Protein AF-A0A973KQY5-F1 (afdb_monomer)

Nearest PDB structures (foldseek):
  6axf-assembly8_O  TM=1.809E-01  e=4.410E+00  Homo sapiens

Solvent-accessible surface area (backbone atoms only — not comparable to full-atom values): 10833 Å² total; per-residue (Å²): 128,82,86,78,47,68,69,58,51,48,49,52,46,39,57,54,52,73,74,45,55,73,68,55,49,46,51,52,52,48,64,68,43,45,70,56,48,60,54,37,41,68,44,76,68,66,80,40,80,85,68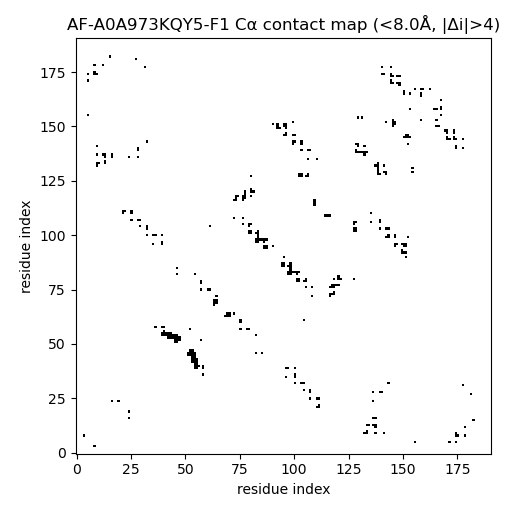,72,38,32,46,34,55,51,49,48,51,48,49,39,53,75,71,68,47,92,73,64,62,41,59,47,35,23,48,23,45,42,50,16,53,67,34,46,75,82,69,43,51,83,38,29,48,46,10,53,50,24,23,41,50,32,54,46,50,31,62,70,68,74,47,94,71,59,56,88,71,61,64,101,84,70,72,73,53,65,80,85,41,96,41,74,71,32,16,40,48,53,52,46,11,21,36,74,54,62,38,64,78,66,61,65,74,55,36,74,75,39,60,91,80,48,66,51,70,46,28,47,51,36,42,52,50,50,50,50,53,67,57,54,65,61,62,69,79,79,112

Sequence (191 aa):
MEDTTYPELLGAIDEFAGTLDRKEQVARLYDLMAPLLDRVAQEDEEFSDEPVLTPGDVVRGLRQVAGGEPGDVDAVYDQLTAMGLYYCEDQDPERHVVSQTAFAAAVWLRLLTGRELQTTSLDDDEDLVPPFAPSEFAQIIDLLAWTRSGQTYMFWGDALTNPDFCDFPAAIRELGAIHMEITASGRRKNG

Secondary structure (DSSP, 8-state):
-----HHHHHHHHHHHHTTS-HHHHHHHHHHHHHHHHHHHTT-----EETTEE-HHHHHHHHHHHHTT----HHHHHHHHHHHHHHHHTT--TTTHHHHHHHHHHHHHHHHHHTS----SSS-TT--SS-TTSSSHHHHHHHHHHHHHTTS----HHHHHH-TTS--HHHHHHHHHHHHHHHHHHHHTT--

Mean predicted aligned error: 5.0 Å

Structure (mmCIF, N/CA/C/O backbone):
data_AF-A0A973KQY5-F1
#
_entry.id   AF-A0A973KQY5-F1
#
loop_
_atom_site.group_PDB
_atom_site.id
_atom_site.type_symbol
_atom_site.label_atom_id
_atom_site.label_alt_id
_atom_site.label_comp_id
_atom_site.label_asym_id
_atom_site.label_entity_id
_atom_site.label_seq_id
_atom_site.pdbx_PDB_ins_code
_atom_site.Cartn_x
_atom_site.Cartn_y
_atom_site.Cartn_z
_atom_site.occupancy
_atom_site.B_iso_or_equiv
_atom_site.auth_seq_id
_atom_site.auth_comp_id
_atom_site.auth_asym_id
_atom_site.auth_atom_id
_atom_site.pdbx_PDB_model_num
ATOM 1 N N . MET A 1 1 ? 7.102 2.686 -28.995 1.00 46.44 1 MET A N 1
ATOM 2 C CA . MET A 1 1 ? 6.926 3.286 -27.662 1.00 46.44 1 MET A CA 1
ATOM 3 C C . MET A 1 1 ? 8.327 3.464 -27.140 1.00 46.44 1 MET A C 1
ATOM 5 O O . MET A 1 1 ? 9.084 2.513 -27.269 1.00 46.44 1 MET A O 1
ATOM 9 N N . GLU A 1 2 ? 8.709 4.669 -26.730 1.00 50.19 2 GLU A N 1
ATOM 10 C CA . GLU A 1 2 ? 9.960 4.839 -25.983 1.00 50.19 2 GLU A CA 1
ATOM 11 C C . GLU A 1 2 ? 9.885 3.958 -24.730 1.00 50.19 2 GLU A C 1
ATOM 13 O O . GLU A 1 2 ? 8.815 3.862 -24.124 1.00 50.19 2 GLU A O 1
ATOM 18 N N . ASP A 1 3 ? 10.974 3.261 -24.405 1.00 69.88 3 ASP A N 1
ATOM 19 C CA . ASP A 1 3 ? 11.072 2.438 -23.199 1.00 69.88 3 ASP A CA 1
ATOM 20 C C . ASP A 1 3 ? 11.101 3.377 -21.984 1.00 69.88 3 ASP A C 1
ATOM 22 O O . ASP A 1 3 ? 12.166 3.813 -21.553 1.00 69.88 3 ASP A O 1
ATOM 26 N N . THR A 1 4 ? 9.924 3.751 -21.475 1.00 80.69 4 THR A N 1
ATOM 27 C CA . THR A 1 4 ? 9.792 4.543 -20.245 1.00 80.69 4 THR A CA 1
ATOM 28 C C . THR A 1 4 ? 10.489 3.814 -19.102 1.00 80.69 4 THR A C 1
ATOM 30 O O . THR A 1 4 ? 10.201 2.647 -18.825 1.00 80.69 4 THR A O 1
ATOM 33 N N . THR A 1 5 ? 11.411 4.500 -18.435 1.00 90.50 5 THR A N 1
ATOM 34 C CA . THR A 1 5 ? 12.161 3.945 -17.307 1.00 90.50 5 THR A CA 1
ATOM 35 C C . THR A 1 5 ? 11.297 3.885 -16.043 1.00 90.50 5 THR A C 1
ATOM 37 O O . THR A 1 5 ? 10.314 4.613 -15.902 1.00 90.50 5 THR A O 1
ATOM 40 N N . TYR A 1 6 ? 11.669 3.029 -15.086 1.00 92.81 6 TYR A N 1
ATOM 41 C CA . TYR A 1 6 ? 10.944 2.901 -13.813 1.00 92.81 6 TYR A CA 1
ATOM 42 C C . TYR A 1 6 ? 10.806 4.238 -13.050 1.00 92.81 6 TYR A C 1
ATOM 44 O O . TYR A 1 6 ? 9.691 4.564 -12.643 1.00 92.81 6 TYR A O 1
ATOM 52 N N . PRO A 1 7 ? 11.862 5.073 -12.920 1.00 93.19 7 PRO A N 1
ATOM 53 C CA . PRO A 1 7 ? 11.740 6.375 -12.259 1.00 93.19 7 PRO A CA 1
ATOM 54 C C . PRO A 1 7 ? 10.835 7.357 -13.009 1.00 93.19 7 PRO A C 1
ATOM 56 O O . PRO A 1 7 ? 10.091 8.102 -12.380 1.00 93.19 7 PRO A O 1
ATOM 59 N N . GLU A 1 8 ? 10.869 7.358 -14.345 1.00 94.25 8 GLU A N 1
ATOM 60 C CA . GLU A 1 8 ? 9.972 8.198 -15.153 1.00 94.25 8 GLU A CA 1
ATOM 61 C C . GLU A 1 8 ? 8.511 7.788 -14.964 1.00 94.25 8 GLU A C 1
ATOM 63 O O . GLU A 1 8 ? 7.630 8.642 -14.884 1.00 94.25 8 GLU A O 1
ATOM 68 N N . LEU A 1 9 ? 8.249 6.485 -14.844 1.00 94.69 9 LEU A N 1
ATOM 69 C CA . LEU A 1 9 ? 6.910 5.972 -14.596 1.00 94.69 9 LEU A CA 1
ATOM 70 C C . LEU A 1 9 ? 6.406 6.335 -13.191 1.00 94.69 9 LEU A C 1
ATOM 72 O O . LEU A 1 9 ? 5.259 6.760 -13.061 1.00 94.69 9 LEU A O 1
ATOM 76 N N . LEU A 1 10 ? 7.256 6.245 -12.161 1.00 95.56 10 LEU A N 1
ATOM 77 C CA . LEU A 1 10 ? 6.931 6.754 -10.823 1.00 95.56 10 LEU A CA 1
ATOM 78 C C . LEU A 1 10 ? 6.665 8.263 -10.835 1.00 95.56 10 LEU A C 1
ATOM 80 O O . LEU A 1 10 ? 5.709 8.713 -10.209 1.00 95.56 10 LEU A O 1
ATOM 84 N N . GLY A 1 11 ? 7.458 9.032 -11.585 1.00 95.75 11 GLY A N 1
ATOM 85 C CA . GLY A 1 11 ? 7.234 10.465 -11.778 1.00 95.75 11 GLY A CA 1
ATOM 86 C C . GLY A 1 11 ? 5.874 10.762 -12.414 1.00 95.75 11 GLY A C 1
ATOM 87 O O . GLY A 1 11 ? 5.124 11.585 -11.903 1.00 95.75 11 GLY A O 1
ATOM 88 N N . ALA A 1 12 ? 5.499 10.038 -13.471 1.00 95.69 12 ALA A N 1
ATOM 89 C CA . ALA A 1 12 ? 4.193 10.196 -14.115 1.00 95.69 12 ALA A CA 1
ATOM 90 C C . ALA A 1 12 ? 3.019 9.833 -13.184 1.00 95.69 12 ALA A C 1
ATOM 92 O O . ALA A 1 12 ? 1.970 10.481 -13.211 1.00 95.69 12 ALA A O 1
ATOM 93 N N . ILE A 1 13 ? 3.188 8.805 -12.346 1.00 96.31 13 ILE A N 1
ATOM 94 C CA . ILE A 1 13 ? 2.202 8.410 -11.332 1.00 96.31 13 ILE A CA 1
ATOM 95 C C . ILE A 1 13 ? 2.049 9.503 -10.271 1.00 96.31 13 ILE A C 1
ATOM 97 O O . ILE A 1 13 ? 0.922 9.819 -9.892 1.00 96.31 13 ILE A O 1
ATOM 101 N N . ASP A 1 14 ? 3.155 10.090 -9.817 1.00 96.25 14 ASP A N 1
ATOM 102 C CA . ASP A 1 14 ? 3.154 11.183 -8.845 1.00 96.25 14 ASP A CA 1
ATOM 103 C C . ASP A 1 14 ? 2.496 12.453 -9.408 1.00 96.25 14 ASP A C 1
ATOM 105 O O . ASP A 1 14 ? 1.609 13.036 -8.781 1.00 96.25 14 ASP A O 1
ATOM 109 N N . GLU A 1 15 ? 2.832 12.824 -10.647 1.00 96.56 15 GLU A N 1
ATOM 110 C CA . GLU A 1 15 ? 2.185 13.927 -11.362 1.00 96.56 15 GLU A CA 1
ATOM 111 C C . GLU A 1 15 ? 0.671 13.713 -11.469 1.00 96.56 15 GLU A C 1
ATOM 113 O O . GLU A 1 15 ? -0.114 14.628 -11.206 1.00 96.56 15 GLU A O 1
ATOM 118 N N . PHE A 1 16 ? 0.243 12.493 -11.811 1.00 95.75 16 PHE A N 1
ATOM 119 C CA . PHE A 1 16 ? -1.172 12.138 -11.834 1.00 95.75 16 PHE A CA 1
ATOM 120 C C . PHE A 1 16 ? -1.806 12.237 -10.442 1.00 95.75 16 PHE A C 1
ATOM 122 O O . PHE A 1 16 ? -2.894 12.804 -10.315 1.00 95.75 16 PHE A O 1
ATOM 129 N N . ALA A 1 17 ? -1.138 11.746 -9.397 1.00 95.88 17 ALA A N 1
ATOM 130 C CA . ALA A 1 17 ? -1.613 11.845 -8.020 1.00 95.88 17 ALA A CA 1
ATOM 131 C C . ALA A 1 17 ? -1.849 13.303 -7.603 1.00 95.88 17 ALA A C 1
ATOM 133 O O . ALA A 1 17 ? -2.863 13.600 -6.970 1.00 95.88 17 ALA A O 1
ATOM 134 N N . GLY A 1 18 ? -0.977 14.222 -8.029 1.00 95.94 18 GLY A N 1
ATOM 135 C CA . GLY A 1 18 ? -1.116 15.663 -7.808 1.00 95.94 18 GLY A CA 1
ATOM 136 C C . GLY A 1 18 ? -2.351 16.298 -8.460 1.00 95.94 18 GLY A C 1
ATOM 137 O O . GLY A 1 18 ? -2.752 17.394 -8.070 1.00 95.94 18 GLY A O 1
ATOM 138 N N . THR A 1 19 ? -2.989 15.622 -9.423 1.00 96.12 19 THR A N 1
ATOM 139 C CA . THR A 1 19 ? -4.263 16.067 -10.022 1.00 96.12 19 THR A CA 1
ATOM 140 C C . THR A 1 19 ? -5.501 15.627 -9.242 1.00 96.12 19 THR A C 1
ATOM 142 O O . THR A 1 19 ? -6.589 16.149 -9.488 1.00 96.12 19 THR A O 1
ATOM 145 N N . LEU A 1 20 ? -5.347 14.672 -8.321 1.00 95.56 20 LEU A N 1
ATOM 146 C CA . LEU A 1 20 ? -6.424 14.101 -7.522 1.00 95.56 20 LEU A CA 1
ATOM 147 C C . LEU A 1 20 ? -6.537 14.820 -6.180 1.00 95.56 20 LEU A C 1
ATOM 149 O O . LEU A 1 20 ? -5.532 15.192 -5.571 1.00 95.56 20 LEU A O 1
ATOM 153 N N . ASP A 1 21 ? -7.760 14.949 -5.665 1.00 94.69 21 ASP A N 1
ATOM 154 C CA . ASP A 1 21 ? -7.922 15.311 -4.259 1.00 94.69 21 ASP A CA 1
ATOM 155 C C . ASP A 1 21 ? -7.539 14.138 -3.332 1.00 94.69 21 ASP A C 1
ATOM 157 O O . ASP A 1 21 ? -7.449 12.975 -3.741 1.00 94.69 21 ASP A O 1
ATOM 161 N N . ARG A 1 22 ? -7.317 14.430 -2.045 1.00 93.56 22 ARG A N 1
ATOM 162 C CA . ARG A 1 22 ? -6.899 13.420 -1.058 1.00 93.56 22 ARG A CA 1
ATOM 163 C C . ARG A 1 22 ? -7.881 12.252 -0.951 1.00 93.56 22 ARG A C 1
ATOM 165 O O . ARG A 1 22 ? -7.456 11.118 -0.753 1.00 93.56 22 ARG A O 1
ATOM 172 N N . LYS A 1 23 ? -9.185 12.506 -1.079 1.00 94.38 23 LYS A N 1
ATOM 173 C CA . LYS A 1 23 ? -10.214 11.465 -0.977 1.00 94.38 23 LYS A CA 1
ATOM 174 C C . LYS A 1 23 ? -10.151 10.533 -2.184 1.00 94.38 23 LYS A C 1
ATOM 176 O O . LYS A 1 23 ? -10.305 9.324 -2.029 1.00 94.38 23 LYS A O 1
ATOM 181 N N . GLU A 1 24 ? -9.914 11.079 -3.371 1.00 96.06 24 GLU A N 1
ATOM 182 C CA . GLU A 1 24 ? -9.716 10.300 -4.589 1.00 96.06 24 GLU A CA 1
ATOM 183 C C . GLU A 1 24 ? -8.427 9.479 -4.541 1.00 96.06 24 GLU A C 1
ATOM 185 O O . GLU A 1 24 ? -8.468 8.299 -4.886 1.00 96.06 24 GLU A O 1
ATOM 190 N N . GLN A 1 25 ? -7.321 10.054 -4.056 1.00 96.19 25 GLN A N 1
ATOM 191 C CA . GLN A 1 25 ? -6.070 9.319 -3.838 1.00 96.19 25 GLN A CA 1
ATOM 192 C C . GLN A 1 25 ? -6.288 8.109 -2.920 1.00 96.19 25 GLN A C 1
ATOM 194 O O . GLN A 1 25 ? -5.972 6.978 -3.285 1.00 96.19 25 GLN A O 1
ATOM 199 N N . VAL A 1 26 ? -6.896 8.335 -1.753 1.00 96.69 26 VAL A N 1
ATOM 200 C CA . VAL A 1 26 ? -7.187 7.294 -0.759 1.00 96.69 26 VAL A CA 1
ATOM 201 C C . VAL A 1 26 ? -8.088 6.204 -1.340 1.00 96.69 26 VAL A C 1
ATOM 203 O O . VAL A 1 26 ? -7.786 5.023 -1.185 1.00 96.69 26 VAL A O 1
ATOM 206 N N . ALA A 1 27 ? -9.163 6.569 -2.044 1.00 96.12 27 ALA A N 1
ATOM 207 C CA . ALA A 1 27 ? -10.061 5.590 -2.654 1.00 96.12 27 ALA A CA 1
ATOM 208 C C . ALA A 1 27 ? -9.346 4.730 -3.710 1.00 96.12 27 ALA A C 1
ATOM 210 O O . ALA A 1 27 ? -9.493 3.513 -3.715 1.00 96.12 27 ALA A O 1
ATOM 211 N N . ARG A 1 28 ? -8.525 5.350 -4.568 1.00 96.00 28 ARG A N 1
ATOM 212 C CA . ARG A 1 28 ? -7.756 4.651 -5.611 1.00 96.00 28 ARG A CA 1
ATOM 213 C C . ARG A 1 28 ? -6.768 3.648 -5.033 1.00 96.00 28 ARG A C 1
ATOM 215 O O . ARG A 1 28 ? -6.692 2.528 -5.523 1.00 96.00 28 ARG A O 1
ATOM 222 N N . LEU A 1 29 ? -6.022 4.051 -4.008 1.00 97.62 29 LEU A N 1
ATOM 223 C CA . LEU A 1 29 ? -5.072 3.167 -3.338 1.00 97.62 29 LEU A CA 1
ATOM 224 C C . LEU A 1 29 ? -5.786 1.999 -2.659 1.00 97.62 29 LEU A C 1
ATOM 226 O O . LEU A 1 29 ? -5.333 0.865 -2.765 1.00 97.62 29 LEU A O 1
ATOM 230 N N . TYR A 1 30 ? -6.923 2.255 -2.010 1.00 97.38 30 TYR A N 1
ATOM 231 C CA . TYR A 1 30 ? -7.700 1.189 -1.386 1.00 97.38 30 TYR A CA 1
ATOM 232 C C . TYR A 1 30 ? -8.220 0.179 -2.417 1.00 97.38 30 TYR A C 1
ATOM 234 O O . TYR A 1 30 ? -8.083 -1.024 -2.206 1.00 97.38 30 TYR A O 1
ATOM 242 N N . ASP A 1 31 ? -8.742 0.652 -3.554 1.00 96.56 31 ASP A N 1
ATOM 243 C CA . ASP A 1 31 ? -9.187 -0.212 -4.655 1.00 96.56 31 ASP A CA 1
ATOM 244 C C . ASP A 1 31 ? -8.042 -1.101 -5.179 1.00 96.56 31 ASP A C 1
ATOM 246 O O . ASP A 1 31 ? -8.248 -2.293 -5.405 1.00 96.56 31 ASP A O 1
ATOM 250 N N . LEU A 1 32 ? -6.827 -0.549 -5.315 1.00 97.12 32 LEU A N 1
ATOM 251 C CA . LEU A 1 32 ? -5.635 -1.304 -5.729 1.00 97.12 32 LEU A CA 1
ATOM 252 C C . LEU A 1 32 ? -5.217 -2.365 -4.705 1.00 97.12 32 LEU A C 1
ATOM 254 O O . LEU A 1 32 ? -4.778 -3.450 -5.085 1.00 97.12 32 LEU A O 1
ATOM 258 N N . MET A 1 33 ? -5.324 -2.052 -3.412 1.00 97.44 33 MET A N 1
ATOM 259 C CA . MET A 1 33 ? -4.955 -2.968 -2.331 1.00 97.44 33 MET A CA 1
ATOM 260 C C . MET A 1 33 ? -6.012 -4.043 -2.077 1.00 97.44 33 MET A C 1
ATOM 262 O O . MET A 1 33 ? -5.672 -5.109 -1.573 1.00 97.44 33 MET A O 1
ATOM 266 N N . ALA A 1 34 ? -7.284 -3.802 -2.410 1.00 97.06 34 ALA A N 1
ATOM 267 C CA . ALA A 1 34 ? -8.390 -4.682 -2.036 1.00 97.06 34 ALA A CA 1
ATOM 268 C C . ALA A 1 34 ? -8.189 -6.166 -2.425 1.00 97.06 34 ALA A C 1
ATOM 270 O O . ALA A 1 34 ? -8.385 -7.012 -1.550 1.00 97.06 34 ALA A O 1
ATOM 271 N N . PRO A 1 35 ? -7.723 -6.519 -3.643 1.00 97.06 35 PRO A N 1
ATOM 272 C CA . PRO A 1 35 ? -7.458 -7.917 -3.994 1.00 97.06 35 PRO A CA 1
ATOM 273 C C . PRO A 1 35 ? -6.326 -8.553 -3.175 1.00 97.06 35 PRO A C 1
ATOM 275 O O . PRO A 1 35 ? -6.366 -9.746 -2.883 1.00 97.06 35 PRO A O 1
ATOM 278 N N . LEU A 1 36 ? -5.315 -7.768 -2.792 1.00 97.06 36 LEU A N 1
ATOM 279 C CA . LEU A 1 36 ? -4.236 -8.242 -1.926 1.00 97.06 36 LEU A CA 1
ATOM 280 C C . LEU A 1 36 ? -4.749 -8.444 -0.501 1.00 97.06 36 LEU A C 1
ATOM 282 O O . LEU A 1 36 ? -4.481 -9.476 0.099 1.00 97.06 36 LEU A O 1
ATOM 286 N N . LEU A 1 37 ? -5.568 -7.523 0.008 1.00 98.00 37 LEU A N 1
ATOM 287 C CA . LEU A 1 37 ? -6.220 -7.655 1.312 1.00 98.00 37 LEU A CA 1
ATOM 288 C C . LEU A 1 37 ? -7.157 -8.873 1.370 1.00 98.00 37 LEU A C 1
ATOM 290 O O . LEU A 1 37 ? -7.237 -9.525 2.405 1.00 98.00 37 LEU A O 1
ATOM 294 N N . ASP A 1 38 ? -7.846 -9.207 0.274 1.00 97.75 38 ASP A N 1
ATOM 295 C CA . ASP A 1 38 ? -8.643 -10.439 0.167 1.00 97.75 38 ASP A CA 1
ATOM 296 C C . ASP A 1 38 ? -7.788 -11.706 0.263 1.00 97.75 38 ASP A C 1
ATOM 298 O O . ASP A 1 38 ? -8.251 -12.709 0.807 1.00 97.75 38 ASP A O 1
ATOM 302 N N . ARG A 1 39 ? -6.558 -11.674 -0.262 1.00 95.31 39 ARG A N 1
ATOM 303 C CA . ARG A 1 39 ? -5.590 -12.764 -0.107 1.00 95.31 39 ARG A CA 1
ATOM 304 C C . ARG A 1 39 ? -5.056 -12.818 1.322 1.00 95.31 39 ARG A C 1
ATOM 306 O O . ARG A 1 39 ? -5.116 -13.875 1.928 1.00 95.31 39 ARG A O 1
ATOM 313 N N . VAL A 1 40 ? -4.610 -11.690 1.874 1.00 96.00 40 VAL A N 1
ATOM 314 C CA . VAL A 1 40 ? -4.090 -11.604 3.250 1.00 96.00 40 VAL A CA 1
ATOM 315 C C . VAL A 1 40 ? -5.121 -12.080 4.271 1.00 96.00 40 VAL A C 1
ATOM 317 O O . VAL A 1 40 ? -4.781 -12.785 5.208 1.00 96.00 40 VAL A O 1
ATOM 320 N N . ALA A 1 41 ? -6.402 -11.771 4.071 1.00 96.75 41 ALA A N 1
ATOM 321 C CA . ALA A 1 41 ? -7.462 -12.219 4.969 1.00 96.75 41 ALA A CA 1
ATOM 322 C C . ALA A 1 41 ? -7.706 -13.743 4.970 1.00 96.75 41 ALA A C 1
ATOM 324 O O . ALA A 1 41 ? -8.506 -14.211 5.780 1.00 96.75 41 ALA A O 1
ATOM 325 N N . GLN A 1 42 ? -7.094 -14.497 4.049 1.00 94.44 42 GLN A N 1
ATOM 326 C CA . GLN A 1 42 ? -7.168 -15.962 4.007 1.00 94.44 42 GLN A CA 1
ATOM 327 C C . GLN A 1 42 ? -6.069 -16.633 4.834 1.00 94.44 42 GLN A C 1
ATOM 329 O O . GLN A 1 42 ? -6.183 -17.829 5.085 1.00 94.44 42 GLN A O 1
ATOM 334 N N . GLU A 1 43 ? -5.047 -15.886 5.255 1.00 92.62 43 GLU A N 1
ATOM 335 C CA . GLU A 1 43 ? -3.999 -16.388 6.140 1.00 92.62 43 GLU A CA 1
ATOM 336 C C . GLU A 1 43 ? -4.569 -16.609 7.548 1.00 92.62 43 GLU A C 1
ATOM 338 O O . GLU A 1 43 ? -5.242 -15.736 8.111 1.00 92.62 43 GLU A O 1
ATOM 343 N N . ASP A 1 44 ?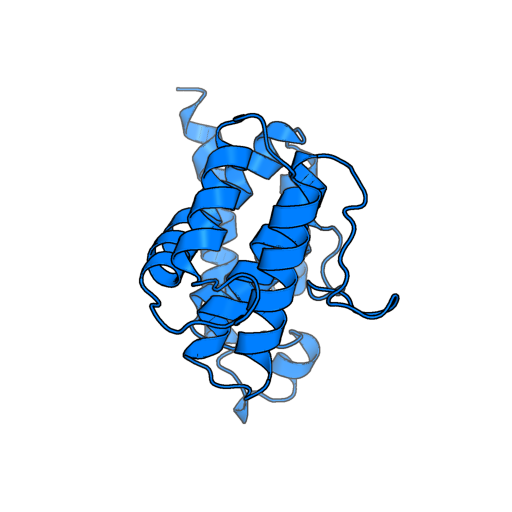 -4.318 -17.792 8.104 1.00 88.50 44 ASP A N 1
ATOM 344 C CA . ASP A 1 44 ? -4.840 -18.246 9.395 1.00 88.50 44 ASP A CA 1
ATOM 345 C C . ASP A 1 44 ? -3.765 -18.355 10.488 1.00 88.50 44 ASP A C 1
ATOM 347 O O . ASP A 1 44 ? -4.097 -18.612 11.645 1.00 88.50 44 ASP A O 1
ATOM 351 N N . GLU A 1 45 ? -2.498 -18.113 10.145 1.00 89.81 45 GLU A N 1
ATOM 352 C CA . GLU A 1 45 ? -1.378 -18.089 11.085 1.00 89.81 45 GLU A CA 1
ATOM 353 C C . GLU A 1 45 ? -1.500 -16.887 12.037 1.00 89.81 45 GLU A C 1
ATOM 355 O O . GLU A 1 45 ? -1.467 -15.720 11.630 1.00 89.81 45 GLU A O 1
ATOM 360 N N . GLU A 1 46 ? -1.665 -17.193 13.326 1.00 91.94 46 GLU A N 1
ATOM 361 C CA . GLU A 1 46 ? -1.631 -16.216 14.413 1.00 91.94 46 GLU A CA 1
ATOM 362 C C . GLU A 1 46 ? -0.234 -15.587 14.491 1.00 91.94 46 GLU A C 1
ATOM 364 O O . GLU A 1 46 ? 0.770 -16.295 14.548 1.00 91.94 46 GLU A O 1
ATOM 369 N N . PHE A 1 47 ? -0.169 -14.254 14.502 1.00 89.81 47 PHE A N 1
ATOM 370 C CA . PHE A 1 47 ? 1.101 -13.511 14.541 1.00 89.81 47 PHE A CA 1
ATOM 371 C C . PHE A 1 47 ? 1.321 -12.749 15.860 1.00 89.81 47 PHE A C 1
ATOM 373 O O . PHE A 1 47 ? 2.360 -12.129 16.066 1.00 89.81 47 PHE A O 1
ATOM 380 N N . SER A 1 48 ? 0.335 -12.773 16.757 1.00 87.00 48 SER A N 1
ATOM 381 C CA . SER A 1 48 ? 0.386 -12.174 18.092 1.00 87.00 48 SER A CA 1
ATOM 382 C C . SER A 1 48 ? -0.418 -13.044 19.047 1.00 87.00 48 SER A C 1
ATOM 384 O O . SER A 1 48 ? -1.482 -13.517 18.659 1.00 87.00 48 SER A O 1
ATOM 386 N N . ASP A 1 49 ? 0.068 -13.211 20.281 1.00 79.69 49 ASP A N 1
ATOM 387 C CA . ASP A 1 49 ? -0.577 -14.011 21.333 1.00 79.69 49 ASP A CA 1
ATOM 388 C C . ASP A 1 49 ? -1.448 -13.162 22.286 1.00 79.69 49 ASP A C 1
ATOM 390 O O . ASP A 1 49 ? -2.401 -13.660 22.889 1.00 79.69 49 ASP A O 1
ATOM 394 N N . GLU A 1 50 ? -1.151 -11.865 22.436 1.00 81.75 50 GLU A N 1
ATOM 395 C CA . GLU A 1 50 ? -1.849 -10.958 23.360 1.00 81.75 50 GLU A CA 1
ATOM 396 C C . GLU A 1 50 ? -2.037 -9.543 22.759 1.00 81.75 50 GLU A C 1
ATOM 398 O O . GLU A 1 50 ? -1.140 -8.708 22.864 1.00 81.75 50 GLU A O 1
ATOM 403 N N . PRO A 1 51 ? -3.215 -9.218 22.184 1.00 81.44 51 PRO A N 1
ATOM 404 C CA . PRO A 1 51 ? -4.313 -10.138 21.899 1.00 81.44 51 PRO A CA 1
ATOM 405 C C . PRO A 1 51 ? -3.921 -11.158 20.823 1.00 81.44 51 PRO A C 1
ATOM 407 O O . PRO A 1 51 ? -3.062 -10.880 19.985 1.00 81.44 51 PRO A O 1
ATOM 410 N N . VAL A 1 52 ? -4.595 -12.313 20.828 1.00 89.19 52 VAL A N 1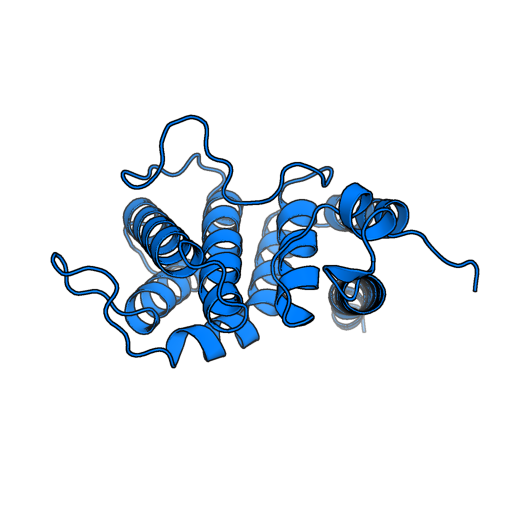
ATOM 411 C CA . VAL A 1 52 ? -4.512 -1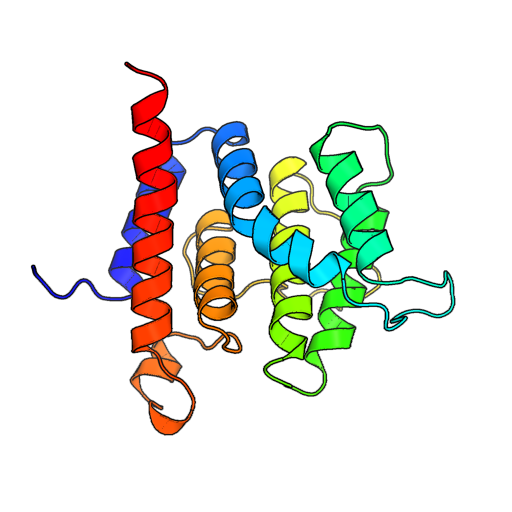3.264 19.715 1.00 89.19 52 VAL A CA 1
ATOM 412 C C . VAL A 1 52 ? -5.022 -12.578 18.451 1.00 89.19 52 VAL A C 1
ATOM 414 O O . VAL A 1 52 ? -6.177 -12.139 18.425 1.00 89.19 52 VAL A O 1
ATOM 417 N N . LEU A 1 53 ? -4.169 -12.449 17.433 1.00 93.38 53 LEU A N 1
ATOM 418 C CA . LEU A 1 53 ? -4.508 -11.796 16.166 1.00 93.38 53 LEU A CA 1
ATOM 419 C C . LEU A 1 53 ? -4.128 -12.659 14.970 1.00 93.38 53 LEU A C 1
ATOM 421 O O . LEU A 1 53 ? -3.012 -13.170 14.878 1.00 93.38 53 LEU A O 1
ATOM 425 N N . THR A 1 54 ? -5.052 -12.723 14.015 1.00 95.62 54 THR A N 1
ATOM 426 C CA . THR A 1 54 ? -4.818 -13.261 12.671 1.00 95.62 54 THR A CA 1
ATOM 427 C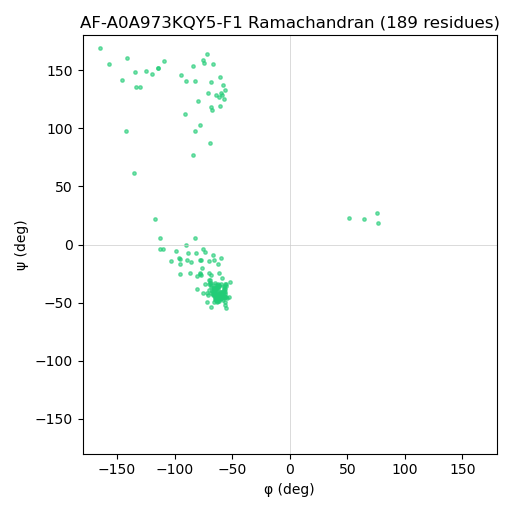 C . THR A 1 54 ? -4.820 -12.135 11.635 1.00 95.62 54 THR A C 1
ATOM 429 O O . THR A 1 54 ? -5.442 -11.086 11.865 1.00 95.62 54 THR A O 1
ATOM 432 N N . PRO A 1 55 ? -4.200 -12.319 10.455 1.00 96.31 55 PRO A N 1
ATOM 433 C CA . PRO A 1 55 ? -4.272 -11.334 9.377 1.00 96.31 55 PRO A CA 1
ATOM 434 C C . PRO A 1 55 ? -5.711 -10.978 8.981 1.00 96.31 55 PRO A C 1
ATOM 436 O O . PRO A 1 55 ? -6.031 -9.814 8.720 1.00 96.31 55 PRO A O 1
ATOM 439 N N . GLY A 1 56 ? -6.622 -11.954 9.029 1.00 96.81 56 GLY A N 1
ATOM 440 C CA . GLY A 1 56 ? -8.052 -11.736 8.811 1.00 96.81 56 GLY A CA 1
ATOM 441 C C . GLY A 1 56 ? -8.698 -10.757 9.800 1.00 96.81 56 GLY A C 1
ATOM 442 O O . GLY A 1 56 ? -9.597 -10.003 9.412 1.00 96.81 56 GLY A O 1
ATOM 443 N N . ASP A 1 57 ? -8.247 -10.721 11.055 1.00 96.12 57 ASP A N 1
ATOM 444 C CA . ASP A 1 57 ? -8.750 -9.778 12.059 1.00 96.12 57 ASP A CA 1
ATOM 445 C C . ASP A 1 57 ? -8.300 -8.348 11.770 1.00 96.12 57 ASP A C 1
ATOM 447 O O . ASP A 1 57 ? -9.124 -7.427 11.783 1.00 96.12 57 ASP A O 1
ATOM 451 N N . VAL A 1 58 ? -7.028 -8.174 11.410 1.00 96.62 58 VAL A N 1
ATOM 452 C CA . VAL A 1 58 ? -6.458 -6.867 11.061 1.00 96.62 58 VAL A CA 1
ATOM 453 C C . VAL A 1 58 ? -7.114 -6.306 9.799 1.00 96.62 58 VAL A C 1
ATOM 455 O O . VAL A 1 58 ? -7.554 -5.154 9.779 1.00 96.62 58 VAL A O 1
ATOM 458 N N . VAL A 1 59 ? -7.277 -7.131 8.756 1.00 97.94 59 VAL A N 1
ATOM 459 C CA . VAL A 1 59 ? -7.962 -6.725 7.515 1.00 97.94 59 VAL A CA 1
ATOM 460 C C . VAL A 1 59 ? -9.419 -6.338 7.786 1.00 97.94 59 VAL A C 1
ATOM 462 O O . VAL A 1 59 ? -9.940 -5.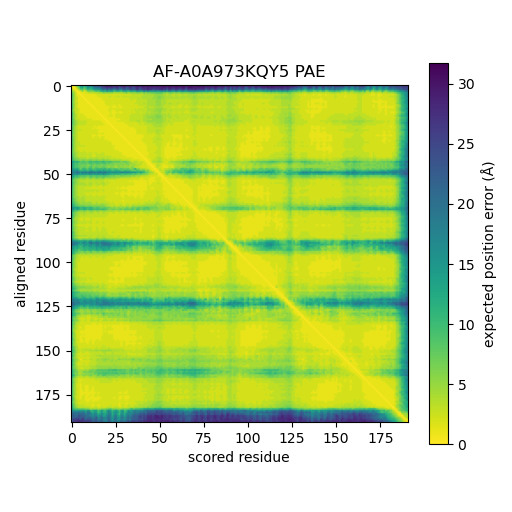403 7.170 1.00 97.94 59 VAL A O 1
ATOM 465 N N . ARG A 1 60 ? -10.098 -7.014 8.720 1.00 97.00 60 ARG A N 1
ATOM 466 C CA . ARG A 1 60 ? -11.455 -6.637 9.133 1.00 97.00 60 ARG A CA 1
ATOM 467 C C . ARG A 1 60 ? -11.473 -5.261 9.796 1.00 97.00 60 ARG A C 1
ATOM 469 O O . ARG A 1 60 ? -12.300 -4.441 9.405 1.00 97.00 60 ARG A O 1
ATOM 476 N N . GLY A 1 61 ? -10.556 -4.993 10.728 1.00 96.88 61 GLY A N 1
ATOM 477 C CA . GLY A 1 61 ? -10.417 -3.679 11.366 1.00 96.88 61 GLY A CA 1
ATOM 478 C C . GLY A 1 61 ? -10.147 -2.566 10.349 1.00 96.88 61 GLY A C 1
ATOM 479 O O . GLY A 1 61 ? -10.835 -1.545 10.335 1.00 96.88 61 GLY A O 1
ATOM 480 N N . LEU A 1 62 ? -9.233 -2.807 9.405 1.00 97.81 62 LEU A N 1
ATOM 481 C CA . LEU A 1 62 ? -8.954 -1.895 8.294 1.00 97.81 62 LEU A CA 1
ATOM 482 C C . LEU A 1 62 ? -10.209 -1.594 7.459 1.00 97.81 62 LEU A C 1
ATOM 484 O O . LEU A 1 62 ? -10.481 -0.436 7.145 1.00 97.81 62 LEU A O 1
ATOM 488 N N . ARG A 1 63 ? -11.002 -2.619 7.118 1.00 97.81 63 ARG A N 1
ATOM 489 C CA . ARG A 1 63 ? -12.247 -2.470 6.340 1.00 97.81 63 ARG A CA 1
ATOM 490 C C . ARG A 1 63 ? -13.302 -1.643 7.067 1.00 97.81 63 ARG A C 1
ATOM 492 O O . ARG A 1 63 ? -14.005 -0.869 6.421 1.00 97.81 63 ARG A O 1
ATOM 499 N N . GLN A 1 64 ? -13.400 -1.777 8.387 1.00 97.06 64 GLN A N 1
ATOM 500 C CA . GLN A 1 64 ? -14.296 -0.959 9.206 1.00 97.06 64 GLN A CA 1
ATOM 501 C C . GLN A 1 64 ? -13.887 0.516 9.152 1.00 97.06 64 GLN A C 1
ATOM 503 O O . GLN A 1 64 ? -14.719 1.376 8.855 1.00 97.06 64 GLN A O 1
ATOM 508 N N . VAL A 1 65 ? -12.591 0.803 9.323 1.00 96.00 65 VAL A N 1
ATOM 509 C CA . VAL A 1 65 ? -12.050 2.167 9.202 1.00 96.00 65 VAL A CA 1
ATOM 510 C C . VAL A 1 65 ? -12.277 2.730 7.795 1.00 96.00 65 VAL A C 1
ATOM 512 O O . VAL A 1 65 ? -12.748 3.859 7.650 1.00 96.00 65 VAL A O 1
ATOM 515 N N . ALA A 1 66 ? -12.032 1.935 6.749 1.00 95.00 66 ALA A N 1
ATOM 516 C CA . ALA A 1 66 ? -12.287 2.321 5.360 1.00 95.00 66 ALA A CA 1
ATOM 517 C C . ALA A 1 66 ? -13.773 2.618 5.083 1.00 95.00 66 ALA A C 1
ATOM 519 O O . ALA A 1 66 ? -14.094 3.520 4.307 1.00 95.00 66 ALA A O 1
ATOM 520 N N . GLY A 1 67 ? -14.682 1.892 5.740 1.00 94.62 67 GLY A N 1
ATOM 521 C CA . GLY A 1 67 ? -16.128 2.116 5.694 1.00 94.62 67 GLY A CA 1
ATOM 522 C C . GLY A 1 67 ? -16.609 3.340 6.482 1.00 94.62 67 GLY A C 1
ATOM 523 O O . GLY A 1 67 ? -17.786 3.695 6.391 1.00 94.62 67 GLY A O 1
ATOM 524 N N . GLY A 1 68 ? -15.722 4.003 7.230 1.00 93.31 68 GLY A N 1
ATOM 525 C CA . GLY A 1 68 ? -16.059 5.128 8.102 1.00 93.31 68 GLY A CA 1
ATOM 526 C C . GLY A 1 68 ? -16.726 4.708 9.413 1.00 93.31 68 GLY A C 1
ATOM 527 O O . GLY A 1 68 ? -17.385 5.532 10.052 1.00 93.31 68 GLY A O 1
ATOM 528 N N . GLU A 1 69 ? -16.590 3.442 9.812 1.00 93.69 69 GLU A N 1
ATOM 529 C CA . GLU A 1 69 ? -17.054 2.993 11.120 1.00 93.69 69 GLU A CA 1
ATOM 530 C C . GLU A 1 69 ? -16.192 3.623 12.230 1.00 93.69 69 GLU A C 1
ATOM 532 O O . GLU A 1 69 ? -14.971 3.737 12.079 1.00 93.69 69 GLU A O 1
ATOM 537 N N . PRO A 1 70 ? -16.792 4.051 13.357 1.00 86.56 70 PRO A N 1
ATOM 538 C CA . PRO A 1 70 ? -16.029 4.522 14.505 1.00 86.56 70 PRO A CA 1
ATOM 539 C C . PRO A 1 70 ? -15.129 3.408 15.051 1.00 86.56 70 PRO A C 1
ATOM 541 O O . PRO A 1 70 ? -15.616 2.329 15.385 1.00 86.56 70 PRO A O 1
ATOM 544 N N . GLY A 1 71 ? -13.837 3.687 15.196 1.00 88.38 71 GLY A N 1
ATOM 545 C CA . GLY A 1 71 ? -12.859 2.732 15.706 1.00 88.38 71 GLY A CA 1
ATOM 546 C C . GLY A 1 71 ? -11.556 3.408 16.115 1.00 88.38 71 GLY A C 1
ATOM 547 O O . GLY A 1 71 ? -11.340 4.590 15.836 1.00 88.38 71 GLY A O 1
ATOM 548 N N . ASP A 1 72 ? -10.701 2.651 16.797 1.00 93.94 72 ASP A N 1
ATOM 549 C CA . ASP A 1 72 ? -9.357 3.091 17.160 1.00 93.94 72 ASP A CA 1
ATOM 550 C C . ASP A 1 72 ? -8.412 2.888 15.969 1.00 93.94 72 ASP A C 1
ATOM 552 O O . ASP A 1 72 ? -7.951 1.781 15.693 1.00 93.94 72 ASP A O 1
ATOM 556 N N . VAL A 1 73 ? -8.179 3.964 15.217 1.00 95.88 73 VAL A N 1
ATOM 557 C CA . VAL A 1 73 ? -7.333 3.919 14.017 1.00 95.88 73 VAL A CA 1
ATOM 558 C C . VAL A 1 73 ? -5.859 3.720 14.369 1.00 95.88 73 VAL A C 1
ATOM 560 O O . VAL A 1 73 ? -5.144 3.098 13.588 1.00 95.88 73 VAL A O 1
ATOM 563 N N . ASP A 1 74 ? -5.414 4.209 15.529 1.00 95.56 74 ASP A N 1
ATOM 564 C CA . ASP A 1 74 ? -4.041 4.002 15.995 1.00 95.56 74 ASP A CA 1
ATOM 565 C C . ASP A 1 74 ? -3.819 2.515 16.316 1.00 95.56 74 ASP A C 1
ATOM 567 O O . ASP A 1 74 ? -2.822 1.943 15.889 1.00 95.56 74 ASP A O 1
ATOM 571 N N . ALA A 1 75 ? -4.800 1.844 16.932 1.00 95.19 75 ALA A N 1
ATOM 572 C CA . ALA A 1 75 ? -4.731 0.398 17.159 1.00 95.19 75 ALA A CA 1
ATOM 573 C C . ALA A 1 75 ? -4.677 -0.417 15.852 1.00 95.19 75 ALA A C 1
ATOM 575 O O . ALA A 1 75 ? -3.887 -1.350 15.744 1.00 95.19 75 ALA A O 1
ATOM 576 N N . VAL A 1 76 ? -5.483 -0.075 14.837 1.00 96.56 76 VAL A N 1
ATOM 577 C CA . VAL A 1 76 ? -5.429 -0.773 13.534 1.00 96.56 76 VAL A CA 1
ATOM 578 C C . VAL A 1 76 ? -4.086 -0.532 12.840 1.00 96.56 76 VAL A C 1
ATOM 580 O O . VAL A 1 76 ? -3.529 -1.443 12.230 1.00 96.56 76 VAL A O 1
ATOM 583 N N . TYR A 1 77 ? -3.554 0.685 12.937 1.00 96.69 77 TYR A N 1
ATOM 584 C CA . TYR A 1 77 ? -2.245 1.031 12.393 1.00 96.69 77 TYR A CA 1
ATOM 585 C C . TYR A 1 77 ? -1.104 0.255 13.073 1.00 96.69 77 TYR A C 1
ATOM 587 O O . TYR A 1 77 ? -0.258 -0.310 12.378 1.00 96.69 77 TYR A O 1
ATOM 595 N N . ASP A 1 78 ? -1.108 0.168 14.404 1.00 95.06 78 ASP A N 1
ATOM 596 C CA . ASP A 1 78 ? -0.149 -0.625 15.181 1.00 95.06 78 ASP A CA 1
ATOM 597 C C . ASP A 1 78 ? -0.224 -2.117 14.811 1.00 95.06 78 ASP A C 1
ATOM 599 O O . ASP A 1 78 ? 0.795 -2.730 14.513 1.00 95.06 78 ASP A O 1
ATOM 603 N N . GLN A 1 79 ? -1.430 -2.678 14.681 1.00 95.62 79 GLN A N 1
ATOM 604 C CA . GLN A 1 79 ? -1.629 -4.077 14.278 1.00 95.62 79 GLN A CA 1
ATOM 605 C C . GLN A 1 79 ? -1.149 -4.378 12.853 1.00 95.62 79 GLN A C 1
ATOM 607 O O . GLN A 1 79 ? -0.545 -5.422 12.617 1.00 95.62 79 GLN A O 1
ATOM 612 N N . LEU A 1 80 ? -1.403 -3.480 11.895 1.00 96.62 80 LEU A N 1
ATOM 613 C CA . LEU A 1 80 ? -0.869 -3.607 10.533 1.00 96.62 80 LEU A CA 1
ATOM 614 C C . LEU A 1 80 ? 0.657 -3.562 10.532 1.00 96.62 80 LEU A C 1
ATOM 616 O O . LEU A 1 80 ? 1.295 -4.302 9.791 1.00 96.62 80 LEU A O 1
ATOM 620 N N . THR A 1 81 ? 1.230 -2.711 11.377 1.00 94.69 81 THR A N 1
ATOM 621 C CA . THR A 1 81 ? 2.677 -2.586 11.524 1.00 94.69 81 THR A CA 1
ATOM 622 C C . THR A 1 81 ? 3.285 -3.861 12.110 1.00 94.69 81 THR A C 1
ATOM 624 O O . THR A 1 81 ? 4.195 -4.426 11.510 1.00 94.69 81 THR A O 1
ATOM 627 N N . ALA A 1 82 ? 2.729 -4.370 13.214 1.00 93.44 82 ALA A N 1
ATOM 628 C CA . ALA A 1 82 ? 3.148 -5.623 13.841 1.00 93.44 82 ALA A CA 1
ATOM 629 C C . ALA A 1 82 ? 3.045 -6.818 12.879 1.00 93.44 82 ALA A C 1
ATOM 631 O O . ALA A 1 82 ? 3.984 -7.599 12.748 1.00 93.44 82 ALA A O 1
ATOM 632 N N . MET A 1 83 ? 1.923 -6.930 12.157 1.00 94.50 83 MET A N 1
ATOM 633 C CA . MET A 1 83 ? 1.728 -7.955 11.129 1.00 94.50 83 MET A CA 1
ATOM 634 C C . MET A 1 83 ? 2.771 -7.827 10.014 1.00 94.50 83 MET A C 1
ATOM 636 O O . MET A 1 83 ? 3.334 -8.824 9.570 1.00 94.50 83 MET A O 1
ATOM 640 N N . GLY A 1 84 ? 3.045 -6.602 9.565 1.00 93.56 84 GLY A N 1
ATOM 641 C CA . GLY A 1 84 ? 4.062 -6.331 8.560 1.00 93.56 84 GLY A CA 1
ATOM 642 C C . GLY A 1 84 ? 5.439 -6.853 8.963 1.00 93.56 84 GLY A C 1
ATOM 643 O O . GLY A 1 84 ? 6.064 -7.591 8.201 1.00 93.56 84 GLY A O 1
ATOM 644 N N . LEU A 1 85 ? 5.863 -6.526 10.183 1.00 91.12 85 LEU A N 1
ATOM 645 C CA . LEU A 1 85 ? 7.150 -6.941 10.736 1.00 91.12 85 LEU A CA 1
ATOM 646 C C . LEU A 1 85 ? 7.245 -8.459 10.883 1.00 91.12 85 LEU A C 1
ATOM 648 O O . LEU A 1 85 ? 8.190 -9.059 10.379 1.00 91.12 85 LEU A O 1
ATOM 652 N N . TYR A 1 86 ? 6.224 -9.092 11.467 1.00 90.94 86 TYR A N 1
ATOM 653 C CA . TYR A 1 86 ? 6.191 -10.542 11.661 1.00 90.94 86 TYR A CA 1
ATOM 654 C C . TYR A 1 86 ? 6.404 -11.312 10.350 1.00 90.94 86 TYR A C 1
ATOM 656 O O . TYR A 1 86 ? 7.208 -12.237 10.275 1.00 90.94 86 TYR A O 1
ATOM 664 N N . TYR A 1 87 ? 5.711 -10.911 9.280 1.00 90.81 87 TYR A N 1
ATOM 665 C CA . TYR A 1 87 ? 5.794 -11.607 7.996 1.00 90.81 87 TYR A CA 1
ATOM 666 C C . TYR A 1 87 ? 7.025 -11.216 7.156 1.00 90.81 87 TYR A C 1
ATOM 668 O O . TYR A 1 87 ? 7.260 -11.847 6.124 1.00 90.81 87 TYR A O 1
ATOM 676 N N . CYS A 1 88 ? 7.817 -10.205 7.549 1.00 88.25 88 CYS A N 1
ATOM 677 C CA . CYS A 1 88 ? 9.019 -9.809 6.804 1.00 88.25 88 CYS A CA 1
ATOM 678 C C . CYS A 1 88 ? 10.331 -10.434 7.312 1.00 88.25 88 CYS A C 1
ATOM 680 O O . CYS A 1 88 ? 11.305 -10.434 6.555 1.00 88.25 88 CYS A O 1
ATOM 682 N N . GLU A 1 89 ? 10.367 -10.981 8.536 1.00 75.69 89 GLU A N 1
ATOM 683 C CA . GLU A 1 89 ? 11.604 -11.444 9.198 1.00 75.69 89 GLU A CA 1
ATOM 684 C C . GLU A 1 89 ? 12.395 -12.491 8.388 1.00 75.69 89 GLU A C 1
ATOM 686 O O . GLU A 1 89 ? 13.618 -12.391 8.277 1.00 75.69 89 GLU A O 1
ATOM 691 N N . ASP A 1 90 ? 11.716 -13.452 7.757 1.00 71.44 90 ASP A N 1
ATOM 692 C CA . ASP A 1 90 ? 12.368 -14.589 7.078 1.00 71.44 90 ASP A CA 1
ATOM 693 C C . ASP A 1 90 ? 12.702 -14.349 5.600 1.00 71.44 90 ASP A C 1
ATOM 695 O O . ASP A 1 90 ? 13.229 -15.222 4.909 1.00 71.44 90 ASP A O 1
ATOM 699 N N . GLN A 1 91 ? 12.376 -13.166 5.088 1.00 67.19 91 GLN A N 1
ATOM 700 C CA . GLN A 1 91 ? 12.473 -12.822 3.674 1.00 67.19 91 GLN A CA 1
ATOM 701 C C . GLN A 1 91 ? 11.797 -13.819 2.699 1.00 67.19 91 GLN A C 1
ATOM 703 O O . GLN A 1 91 ? 12.132 -13.836 1.513 1.00 67.19 91 GLN A O 1
ATOM 708 N N . ASP A 1 92 ? 10.830 -14.612 3.161 1.00 75.88 92 ASP A N 1
ATOM 709 C CA . ASP A 1 92 ? 10.102 -15.576 2.335 1.00 75.88 92 ASP A CA 1
ATOM 710 C C . ASP A 1 92 ? 9.205 -14.857 1.298 1.00 75.88 92 ASP A C 1
ATOM 712 O O . ASP A 1 92 ? 8.278 -14.136 1.687 1.00 75.88 92 ASP A O 1
ATOM 716 N N . PRO A 1 93 ? 9.430 -15.048 -0.022 1.00 69.38 93 PRO A N 1
ATOM 717 C CA . PRO A 1 93 ? 8.616 -14.450 -1.084 1.00 69.38 93 PRO A CA 1
ATOM 718 C C . PRO A 1 93 ? 7.109 -14.686 -0.943 1.00 69.38 93 PRO A C 1
ATOM 720 O O . PRO A 1 93 ? 6.321 -13.821 -1.331 1.00 69.38 93 PRO A O 1
ATOM 723 N N . GLU A 1 94 ? 6.688 -15.827 -0.391 1.00 74.88 94 GLU A N 1
ATOM 724 C CA . GLU A 1 94 ? 5.265 -16.127 -0.209 1.00 74.88 94 GLU A CA 1
ATOM 725 C C . GLU A 1 94 ? 4.651 -15.304 0.933 1.00 74.88 94 GLU A C 1
ATOM 727 O O . GLU A 1 94 ? 3.506 -14.855 0.812 1.00 74.88 94 GLU A O 1
ATOM 732 N N . ARG A 1 95 ? 5.439 -15.022 1.980 1.00 86.69 95 ARG A N 1
ATOM 733 C CA . ARG A 1 95 ? 5.051 -14.211 3.146 1.00 86.69 95 ARG A CA 1
ATOM 734 C C . ARG A 1 95 ? 5.124 -12.710 2.878 1.00 86.69 95 ARG A C 1
ATOM 736 O O . ARG A 1 95 ? 4.335 -11.950 3.438 1.00 86.69 95 ARG A O 1
ATOM 743 N N . HIS A 1 96 ? 5.981 -12.273 1.953 1.00 88.69 96 HIS A N 1
ATOM 744 C CA . HIS A 1 96 ? 6.123 -10.851 1.612 1.00 88.69 96 HIS A CA 1
ATOM 745 C C . HIS A 1 96 ? 4.861 -10.207 1.057 1.00 88.69 96 HIS A C 1
ATOM 747 O O . HIS A 1 96 ? 4.667 -8.999 1.182 1.00 88.69 96 HIS A O 1
ATOM 753 N N . VAL A 1 97 ? 3.960 -10.997 0.469 1.00 93.50 97 VAL A N 1
ATOM 754 C CA . VAL A 1 97 ? 2.657 -10.465 0.065 1.00 93.50 97 VAL A CA 1
ATOM 755 C C . VAL A 1 97 ? 1.871 -9.986 1.282 1.00 93.50 97 VAL A C 1
ATOM 757 O O . VAL A 1 97 ? 1.223 -8.946 1.196 1.00 93.50 97 VAL A O 1
ATOM 760 N N . VAL A 1 98 ? 1.959 -10.682 2.417 1.00 95.12 98 VAL A N 1
ATOM 761 C CA . VAL A 1 98 ? 1.323 -10.261 3.669 1.00 95.12 98 VAL A CA 1
ATOM 762 C C . VAL A 1 98 ? 1.999 -9.013 4.210 1.00 95.12 98 VAL A C 1
ATOM 764 O O . VAL A 1 98 ? 1.322 -8.001 4.398 1.00 95.12 98 VAL A O 1
ATOM 767 N N . SER A 1 99 ? 3.323 -9.046 4.386 1.00 94.94 99 SER A N 1
ATOM 768 C CA . SER A 1 99 ? 4.044 -7.940 5.019 1.00 94.94 99 SER A CA 1
ATOM 769 C C . SER A 1 99 ? 3.938 -6.632 4.233 1.00 94.94 99 SER A C 1
ATOM 771 O O . SER A 1 99 ? 3.541 -5.601 4.774 1.00 94.94 99 SER A O 1
ATOM 773 N N . GLN A 1 100 ? 4.189 -6.670 2.924 1.00 95.88 100 GLN A N 1
ATOM 774 C CA . GLN A 1 100 ? 4.169 -5.477 2.076 1.00 95.88 100 GLN A CA 1
ATOM 775 C C . GLN A 1 100 ? 2.755 -4.913 1.909 1.00 95.88 100 GLN A C 1
ATOM 777 O O . GLN A 1 100 ? 2.578 -3.695 1.869 1.00 95.88 100 GLN A O 1
ATOM 782 N N . THR A 1 101 ? 1.730 -5.774 1.863 1.00 97.19 101 THR A N 1
ATOM 783 C CA . THR A 1 101 ? 0.329 -5.317 1.866 1.00 97.19 101 THR A CA 1
ATOM 784 C C . THR A 1 101 ? -0.019 -4.655 3.198 1.00 97.19 101 THR A C 1
ATOM 786 O O . THR A 1 101 ? -0.702 -3.630 3.202 1.00 97.19 101 THR A O 1
ATOM 789 N N . ALA A 1 102 ? 0.465 -5.196 4.322 1.00 97.12 102 ALA A N 1
ATOM 790 C CA . ALA A 1 102 ? 0.266 -4.616 5.647 1.00 97.12 102 ALA A CA 1
ATOM 791 C C . ALA A 1 102 ? 0.879 -3.213 5.745 1.00 97.12 102 ALA A C 1
ATOM 793 O O . ALA A 1 102 ? 0.197 -2.266 6.135 1.00 97.12 102 ALA A O 1
ATOM 794 N N . PHE A 1 103 ? 2.129 -3.058 5.304 1.00 96.81 103 PHE A N 1
ATOM 795 C CA . PHE A 1 103 ? 2.819 -1.771 5.286 1.00 96.81 103 PHE A CA 1
ATOM 796 C C . PHE A 1 103 ? 2.152 -0.754 4.356 1.00 96.81 103 PHE A C 1
ATOM 798 O O . PHE A 1 103 ? 1.907 0.385 4.761 1.00 96.81 103 PHE A O 1
ATOM 805 N N . ALA A 1 104 ? 1.767 -1.168 3.144 1.00 97.88 104 ALA A N 1
ATOM 806 C CA . ALA A 1 104 ? 1.003 -0.325 2.226 1.00 97.88 104 ALA A CA 1
ATOM 807 C C . ALA A 1 104 ? -0.311 0.164 2.866 1.00 97.88 104 ALA A C 1
ATOM 809 O O . ALA A 1 104 ? -0.643 1.350 2.787 1.00 97.88 104 ALA A O 1
ATOM 810 N N . ALA A 1 105 ? -1.036 -0.726 3.551 1.00 98.31 105 ALA A N 1
ATOM 811 C CA . ALA A 1 105 ? -2.276 -0.395 4.243 1.00 98.31 105 ALA A CA 1
ATOM 812 C C . ALA A 1 105 ? -2.061 0.518 5.465 1.00 98.31 105 ALA A C 1
ATOM 814 O O . ALA A 1 105 ? -2.871 1.416 5.709 1.00 98.31 105 ALA A O 1
ATOM 815 N N . ALA A 1 106 ? -0.969 0.339 6.211 1.00 97.31 106 ALA A N 1
ATOM 816 C CA . ALA A 1 106 ? -0.617 1.185 7.348 1.00 97.31 106 ALA A CA 1
ATOM 817 C C . ALA A 1 106 ? -0.332 2.627 6.900 1.00 97.31 106 ALA A C 1
ATOM 819 O O . ALA A 1 106 ? -0.895 3.582 7.443 1.00 97.31 106 ALA A O 1
ATOM 820 N N . VAL A 1 107 ? 0.471 2.807 5.847 1.00 95.81 107 VAL A N 1
ATOM 821 C CA . VAL A 1 107 ? 0.728 4.143 5.286 1.00 95.81 107 VAL A CA 1
ATOM 822 C C . VAL A 1 107 ? -0.539 4.719 4.661 1.00 95.81 107 VAL A C 1
ATOM 824 O O . VAL A 1 107 ? -0.846 5.892 4.862 1.00 95.81 107 VAL A O 1
ATOM 827 N N . TRP A 1 108 ? -1.366 3.899 4.011 1.00 97.69 108 TRP A N 1
ATOM 828 C CA . TRP A 1 108 ? -2.680 4.334 3.542 1.00 97.69 108 TRP A CA 1
ATOM 829 C C . TRP A 1 108 ? -3.583 4.872 4.669 1.00 97.69 108 TRP A C 1
ATOM 831 O O . TRP A 1 108 ? -4.285 5.859 4.448 1.00 97.69 108 TRP A O 1
ATOM 841 N N . LEU A 1 109 ? -3.546 4.308 5.884 1.00 97.00 109 LEU A N 1
ATOM 842 C CA . LEU A 1 109 ? -4.287 4.849 7.035 1.00 97.00 109 LEU A CA 1
ATOM 843 C C . LEU A 1 109 ? -3.789 6.235 7.460 1.00 97.00 109 LEU A C 1
ATOM 845 O O . LEU A 1 109 ? -4.605 7.116 7.769 1.00 97.00 109 LEU A O 1
ATOM 849 N N . ARG A 1 110 ? -2.471 6.467 7.433 1.00 94.38 110 ARG A N 1
ATOM 850 C CA . ARG A 1 110 ? -1.902 7.814 7.621 1.00 94.38 110 ARG A CA 1
ATOM 851 C C . ARG A 1 110 ? -2.434 8.761 6.544 1.00 94.38 110 ARG A C 1
ATOM 853 O O . ARG A 1 110 ? -2.863 9.875 6.858 1.00 94.38 110 ARG A O 1
ATOM 860 N N . LEU A 1 111 ? -2.536 8.292 5.292 1.00 94.38 111 LEU A N 1
ATOM 861 C CA . LEU A 1 111 ? -3.117 9.094 4.213 1.00 94.38 111 LEU A CA 1
ATOM 862 C C . LEU A 1 111 ? -4.588 9.437 4.445 1.00 94.38 111 LEU A C 1
ATOM 864 O O . LEU A 1 111 ? -4.969 10.606 4.332 1.00 94.38 111 LEU A O 1
ATOM 868 N N . LEU A 1 112 ? -5.396 8.432 4.777 1.00 96.19 112 LEU A N 1
ATOM 869 C CA . LEU A 1 112 ? -6.828 8.555 5.038 1.00 96.19 112 LEU A CA 1
ATOM 870 C C . LEU A 1 112 ? -7.112 9.572 6.146 1.00 96.19 112 LEU A C 1
ATOM 872 O O . LEU A 1 112 ? -8.016 10.397 6.015 1.00 96.19 112 LEU A O 1
ATOM 876 N N . THR A 1 113 ? -6.352 9.503 7.237 1.00 94.25 113 THR A N 1
ATOM 877 C CA . THR A 1 113 ? -6.587 10.329 8.426 1.00 94.25 113 THR A CA 1
ATOM 878 C C . THR A 1 113 ? -5.911 11.694 8.365 1.00 94.25 113 THR A C 1
ATOM 880 O O . THR A 1 113 ? -6.359 12.619 9.043 1.00 94.25 113 THR A O 1
ATOM 883 N N . GLY A 1 114 ? -4.834 11.832 7.585 1.00 92.81 114 GLY A N 1
ATOM 884 C CA . GLY A 1 114 ? -3.966 13.010 7.611 1.00 92.81 114 GLY A CA 1
ATOM 885 C C . GLY A 1 114 ? -3.246 13.194 8.951 1.00 92.81 114 GLY A C 1
ATOM 886 O O . GLY A 1 114 ? -2.875 14.317 9.289 1.00 92.81 114 GLY A O 1
ATOM 887 N N . ARG A 1 115 ? -3.110 12.118 9.735 1.00 92.81 115 ARG A N 1
ATOM 888 C CA . ARG A 1 115 ? -2.488 12.107 11.060 1.00 92.81 115 ARG A CA 1
ATOM 889 C C . ARG A 1 115 ? -1.210 11.281 11.039 1.00 92.81 115 ARG A C 1
ATOM 891 O O . ARG A 1 115 ? -1.101 10.295 10.316 1.00 92.81 115 ARG A O 1
ATOM 898 N N . GLU A 1 116 ? -0.296 11.650 11.921 1.00 89.50 116 GLU A N 1
ATOM 899 C CA . GLU A 1 116 ? 0.813 10.797 12.325 1.00 89.50 116 GLU A CA 1
ATOM 900 C C . GLU A 1 116 ? 0.291 9.760 13.331 1.00 89.50 116 GLU A C 1
ATOM 902 O O . GLU A 1 116 ? -0.027 10.087 14.479 1.00 89.50 116 GLU A O 1
ATOM 907 N N . LEU A 1 117 ? 0.093 8.531 12.853 1.00 92.25 117 LEU A N 1
ATOM 908 C CA . LEU A 1 117 ? -0.451 7.426 13.644 1.00 92.25 117 LEU A CA 1
ATOM 909 C C . LEU A 1 117 ? 0.650 6.769 14.475 1.00 92.25 117 LEU A C 1
ATOM 911 O O . LEU A 1 117 ? 1.783 6.627 14.008 1.00 92.25 117 LEU A O 1
ATOM 915 N N . GLN A 1 118 ? 0.301 6.397 15.702 1.00 89.38 118 GLN A N 1
ATOM 916 C CA . GLN A 1 118 ? 1.241 5.866 16.687 1.00 89.38 118 GLN A CA 1
ATOM 917 C C . GLN A 1 118 ? 1.334 4.343 16.588 1.00 89.38 118 GLN A C 1
ATOM 919 O O . GLN A 1 118 ? 0.321 3.671 16.422 1.00 89.38 118 GLN A O 1
ATOM 924 N N . THR A 1 119 ? 2.541 3.803 16.729 1.00 88.12 119 THR A N 1
ATOM 925 C CA . THR A 1 119 ? 2.806 2.361 16.805 1.00 88.12 119 THR A CA 1
ATOM 926 C C . THR A 1 119 ? 3.773 2.089 17.947 1.00 88.12 119 THR A C 1
ATOM 928 O O . THR A 1 119 ? 4.606 2.929 18.279 1.00 88.12 119 THR A O 1
ATOM 931 N N . THR A 1 120 ? 3.625 0.928 18.569 1.00 87.06 120 THR A N 1
ATOM 932 C CA . THR A 1 120 ? 4.552 0.386 19.570 1.00 87.06 120 THR A CA 1
ATOM 933 C C . THR A 1 120 ? 5.517 -0.631 18.969 1.00 87.06 120 THR A C 1
ATOM 935 O O . THR A 1 120 ? 6.411 -1.110 19.660 1.00 87.06 120 THR A O 1
ATOM 938 N N . SER A 1 121 ? 5.315 -0.961 17.693 1.00 82.69 121 SER A N 1
ATOM 939 C CA . SER A 1 121 ? 5.988 -2.059 17.009 1.00 82.69 121 SER A CA 1
ATOM 940 C C . SER A 1 121 ? 7.232 -1.625 16.225 1.00 82.69 121 SER A C 1
ATOM 942 O O . SER A 1 121 ? 7.987 -2.491 15.809 1.00 82.69 121 SER A O 1
ATOM 944 N N . LEU A 1 122 ? 7.452 -0.319 16.022 1.00 79.50 122 LEU A N 1
ATOM 945 C CA . LEU A 1 122 ? 8.637 0.218 15.336 1.00 79.50 122 LEU A CA 1
ATOM 946 C C . LEU A 1 122 ? 9.500 1.035 16.288 1.00 79.50 122 LEU A C 1
ATOM 948 O O . LEU A 1 122 ? 8.979 1.695 17.193 1.00 79.50 122 LEU A O 1
ATOM 952 N N . ASP A 1 123 ? 10.792 1.068 15.986 1.00 73.62 123 ASP A N 1
ATOM 953 C CA . ASP A 1 123 ? 11.678 2.133 16.441 1.00 73.62 123 ASP A CA 1
ATOM 954 C C . ASP A 1 123 ? 11.424 3.427 15.629 1.00 73.62 123 ASP A C 1
ATOM 956 O O . ASP A 1 123 ? 10.895 3.396 14.515 1.00 73.62 123 ASP A O 1
ATOM 960 N N . ASP A 1 124 ? 11.770 4.589 16.198 1.00 61.38 124 ASP A N 1
ATOM 961 C CA . ASP A 1 124 ? 11.427 5.923 15.658 1.00 61.38 124 ASP A CA 1
ATOM 962 C C . ASP A 1 124 ? 11.979 6.211 14.234 1.00 61.38 124 ASP A C 1
ATOM 964 O O . ASP A 1 124 ? 11.596 7.212 13.623 1.00 61.38 124 ASP A O 1
ATOM 968 N N . ASP A 1 125 ? 12.888 5.386 13.703 1.00 60.72 125 ASP A N 1
ATOM 969 C CA . ASP A 1 125 ? 13.581 5.560 12.420 1.00 60.72 125 ASP A CA 1
ATOM 970 C C . ASP A 1 125 ? 13.222 4.531 11.330 1.00 60.72 125 ASP A C 1
ATOM 972 O O . ASP A 1 125 ? 13.802 4.576 10.241 1.00 60.72 125 ASP A O 1
ATOM 976 N N . GLU A 1 126 ? 12.252 3.642 11.567 1.00 73.00 126 GLU A N 1
ATOM 977 C CA . GLU A 1 126 ? 11.840 2.640 10.576 1.00 73.00 126 GLU A CA 1
ATOM 978 C C . GLU A 1 126 ? 10.701 3.124 9.660 1.00 73.00 126 GLU A C 1
ATOM 980 O O . GLU A 1 126 ? 9.543 3.290 10.059 1.00 73.00 126 GLU A O 1
ATOM 985 N N . ASP A 1 127 ? 11.025 3.306 8.377 1.00 81.25 127 ASP A N 1
ATOM 986 C CA . ASP A 1 127 ? 10.046 3.594 7.331 1.00 81.25 127 ASP A CA 1
ATOM 987 C C . ASP A 1 127 ? 9.327 2.312 6.877 1.00 81.25 127 ASP A C 1
ATOM 989 O O . ASP A 1 127 ? 9.943 1.369 6.381 1.00 81.25 127 ASP A O 1
ATOM 993 N N . LEU A 1 128 ? 7.993 2.303 6.967 1.00 84.88 128 LEU A N 1
ATOM 994 C CA . LEU A 1 128 ? 7.168 1.165 6.535 1.00 84.88 128 LEU A CA 1
ATOM 995 C C . LEU A 1 128 ? 7.144 0.963 5.020 1.00 84.88 128 LEU A C 1
ATOM 997 O O . LEU A 1 128 ? 6.952 -0.149 4.532 1.00 84.88 128 LEU A O 1
ATOM 1001 N N . VAL A 1 129 ? 7.275 2.052 4.264 1.00 86.38 129 VAL A N 1
ATOM 1002 C CA . VAL A 1 129 ? 7.305 2.018 2.802 1.00 86.38 129 VAL A CA 1
ATOM 1003 C C . VAL A 1 129 ? 8.632 2.577 2.307 1.00 86.38 129 VAL A C 1
ATOM 1005 O O . VAL A 1 129 ? 9.170 3.506 2.908 1.00 86.38 129 VAL A O 1
ATOM 1008 N N . PRO A 1 130 ? 9.158 2.064 1.190 1.00 83.62 130 PRO A N 1
ATOM 1009 C CA . PRO A 1 130 ? 10.428 2.530 0.656 1.00 83.62 130 PRO A CA 1
ATOM 1010 C C . PRO A 1 130 ? 10.398 4.028 0.310 1.00 83.62 130 PRO A C 1
ATOM 1012 O O . PRO A 1 130 ? 9.513 4.466 -0.429 1.00 83.62 130 PRO A O 1
ATOM 1015 N N . PRO A 1 131 ? 11.385 4.828 0.754 1.00 88.00 131 PRO A N 1
ATOM 1016 C CA . PRO A 1 131 ? 11.331 6.290 0.662 1.00 88.00 131 PRO A CA 1
ATOM 1017 C C . PRO A 1 131 ? 11.752 6.839 -0.711 1.00 88.00 131 PRO A C 1
ATOM 1019 O O . PRO A 1 131 ? 11.905 8.046 -0.889 1.00 88.00 131 PRO A O 1
ATOM 1022 N N . PHE A 1 132 ? 11.999 5.969 -1.691 1.00 89.50 132 PHE A N 1
ATOM 1023 C CA . PHE A 1 132 ? 12.636 6.354 -2.948 1.00 89.50 132 PHE A CA 1
ATOM 1024 C C . PHE A 1 132 ? 11.684 7.059 -3.920 1.00 89.50 132 PHE A C 1
ATOM 1026 O O . PHE A 1 132 ? 12.142 7.814 -4.782 1.00 89.50 132 PHE A O 1
ATOM 1033 N N . ALA A 1 133 ? 10.373 6.829 -3.801 1.00 91.19 133 ALA A N 1
ATOM 1034 C CA . ALA A 1 133 ? 9.375 7.496 -4.631 1.00 91.19 133 ALA A CA 1
ATOM 1035 C C . ALA A 1 133 ? 8.989 8.889 -4.071 1.00 91.19 133 ALA A C 1
ATOM 1037 O O . ALA A 1 133 ? 9.083 9.110 -2.860 1.00 91.19 133 ALA A O 1
ATOM 1038 N N . PRO A 1 134 ? 8.541 9.839 -4.923 1.00 89.62 134 PRO A N 1
ATOM 1039 C CA . PRO A 1 134 ? 8.473 11.266 -4.565 1.00 89.62 134 PRO A CA 1
ATOM 1040 C C . PRO A 1 134 ? 7.414 11.658 -3.523 1.00 89.62 134 PRO A C 1
ATOM 1042 O O . PRO A 1 134 ? 7.557 12.687 -2.862 1.00 89.62 134 PRO A O 1
ATOM 1045 N N . SER A 1 135 ? 6.351 10.867 -3.380 1.00 93.38 135 SER A N 1
ATOM 1046 C CA . SER A 1 135 ? 5.270 11.097 -2.416 1.00 93.38 135 SER A CA 1
ATOM 1047 C C . SER A 1 135 ? 4.795 9.789 -1.801 1.00 93.38 135 SER A C 1
ATOM 1049 O O . SER A 1 135 ? 4.956 8.731 -2.404 1.00 93.38 135 SER A O 1
ATOM 1051 N N . GLU A 1 136 ? 4.119 9.855 -0.651 1.00 93.44 136 GLU A N 1
ATOM 1052 C CA . GLU A 1 136 ? 3.540 8.670 0.002 1.00 93.44 136 GLU A CA 1
ATOM 1053 C C . GLU A 1 136 ? 2.598 7.881 -0.930 1.00 93.44 136 GLU A C 1
ATOM 1055 O O . GLU A 1 136 ? 2.548 6.654 -0.884 1.00 93.44 136 GLU A O 1
ATOM 1060 N N . PHE A 1 137 ? 1.873 8.564 -1.827 1.00 96.06 137 PHE A N 1
ATOM 1061 C CA . PHE A 1 137 ? 1.028 7.902 -2.824 1.00 96.06 137 PHE A CA 1
ATOM 1062 C C . PHE A 1 137 ? 1.867 7.070 -3.803 1.00 96.06 137 PHE A C 1
ATOM 1064 O O . PHE A 1 137 ? 1.550 5.908 -4.066 1.00 96.06 137 PHE A O 1
ATOM 1071 N N . ALA A 1 138 ? 2.948 7.653 -4.325 1.00 96.31 138 ALA A N 1
ATOM 1072 C CA . ALA A 1 138 ? 3.859 6.964 -5.230 1.00 96.31 138 ALA A CA 1
ATOM 1073 C C . ALA A 1 138 ? 4.658 5.859 -4.516 1.00 96.31 138 ALA A C 1
ATOM 1075 O O . ALA A 1 138 ? 4.912 4.827 -5.125 1.00 96.31 138 ALA A O 1
ATOM 1076 N N . GLN A 1 139 ? 4.997 6.032 -3.234 1.00 96.38 139 GLN A N 1
ATOM 1077 C CA . GLN A 1 139 ? 5.685 5.026 -2.412 1.00 96.38 139 GLN A CA 1
ATOM 1078 C C . GLN A 1 139 ? 4.813 3.789 -2.182 1.00 96.38 139 GLN A C 1
ATOM 1080 O O . GLN A 1 139 ? 5.283 2.665 -2.351 1.00 96.38 139 GLN A O 1
ATOM 1085 N N . ILE A 1 140 ? 3.521 3.977 -1.879 1.00 97.56 140 ILE A N 1
ATOM 1086 C CA . ILE A 1 140 ? 2.576 2.856 -1.796 1.00 97.56 140 ILE A CA 1
ATOM 1087 C C . ILE A 1 140 ? 2.481 2.148 -3.151 1.00 97.56 140 ILE A C 1
ATOM 1089 O O . ILE A 1 140 ? 2.545 0.925 -3.205 1.00 97.56 140 ILE A O 1
ATOM 1093 N N . ILE A 1 141 ? 2.353 2.886 -4.258 1.00 97.38 141 ILE A N 1
ATOM 1094 C CA . ILE A 1 141 ? 2.269 2.270 -5.590 1.00 97.38 141 ILE A CA 1
ATOM 1095 C C . ILE A 1 141 ? 3.547 1.515 -5.963 1.00 97.38 141 ILE A C 1
ATOM 1097 O O . ILE A 1 141 ? 3.444 0.422 -6.518 1.00 97.38 141 ILE A O 1
ATOM 1101 N N . ASP A 1 142 ? 4.720 2.065 -5.651 1.00 97.12 142 ASP A N 1
ATOM 1102 C CA . ASP A 1 142 ? 6.005 1.393 -5.841 1.00 97.12 142 ASP A CA 1
ATOM 1103 C C . ASP A 1 142 ? 5.995 0.042 -5.113 1.00 97.12 142 ASP A C 1
ATOM 1105 O O . ASP A 1 142 ? 6.113 -1.007 -5.747 1.00 97.12 142 ASP A O 1
ATOM 1109 N N . LEU A 1 143 ? 5.696 0.038 -3.809 1.00 97.12 143 LEU A N 1
ATOM 1110 C CA . LEU A 1 143 ? 5.601 -1.189 -3.015 1.00 97.12 143 LEU A CA 1
ATOM 1111 C C . LEU A 1 143 ? 4.574 -2.188 -3.583 1.00 97.12 143 LEU A C 1
ATOM 1113 O O . LEU A 1 143 ? 4.832 -3.395 -3.642 1.00 97.12 143 LEU A O 1
ATOM 1117 N N . LEU A 1 144 ? 3.418 -1.706 -4.046 1.00 96.94 144 LEU A N 1
ATOM 1118 C CA . LEU A 1 144 ? 2.382 -2.549 -4.647 1.00 96.94 144 LEU A CA 1
ATOM 1119 C C . LEU A 1 144 ? 2.802 -3.149 -5.992 1.00 96.94 144 LEU A C 1
ATOM 1121 O O . LEU A 1 144 ? 2.395 -4.272 -6.286 1.00 96.94 144 LEU A O 1
ATOM 1125 N N . ALA A 1 145 ? 3.608 -2.456 -6.798 1.00 96.81 145 ALA A N 1
ATOM 1126 C CA . ALA A 1 145 ? 4.116 -2.994 -8.059 1.00 96.81 145 ALA A CA 1
ATOM 1127 C C . ALA A 1 145 ? 5.013 -4.217 -7.816 1.00 96.81 145 ALA A C 1
ATOM 1129 O O . ALA A 1 145 ? 4.824 -5.261 -8.446 1.00 96.81 145 ALA A O 1
ATOM 1130 N N . TRP A 1 146 ? 5.919 -4.127 -6.838 1.00 95.56 146 TRP A N 1
ATOM 1131 C CA . TRP A 1 146 ? 6.745 -5.257 -6.400 1.00 95.56 146 TRP A CA 1
ATOM 1132 C C . TRP A 1 146 ? 5.892 -6.388 -5.820 1.00 95.56 146 TRP A C 1
ATOM 1134 O O . TRP A 1 146 ? 5.987 -7.531 -6.275 1.00 95.56 146 TRP A O 1
ATOM 1144 N N . THR A 1 147 ? 4.961 -6.056 -4.923 1.00 95.19 147 THR A N 1
ATOM 1145 C CA . THR A 1 147 ? 4.048 -7.028 -4.298 1.00 95.19 147 THR A CA 1
ATOM 1146 C C . THR A 1 147 ? 3.222 -7.796 -5.334 1.00 95.19 147 THR A C 1
ATOM 1148 O O . THR A 1 147 ? 3.156 -9.025 -5.296 1.00 95.19 147 THR A O 1
ATOM 1151 N N . ARG A 1 148 ? 2.621 -7.098 -6.307 1.00 95.50 148 ARG A N 1
ATOM 1152 C CA . ARG A 1 148 ? 1.809 -7.710 -7.375 1.00 95.50 148 ARG A CA 1
ATOM 1153 C C . ARG A 1 148 ? 2.635 -8.545 -8.345 1.00 95.50 148 ARG A C 1
ATOM 1155 O O . ARG A 1 148 ? 2.111 -9.496 -8.916 1.00 95.50 148 ARG A O 1
ATOM 1162 N N . SER A 1 149 ? 3.922 -8.235 -8.491 1.00 93.88 149 SER A N 1
ATOM 1163 C CA . SER A 1 149 ? 4.847 -9.054 -9.276 1.00 93.88 149 SER A CA 1
ATOM 1164 C C . SER A 1 149 ? 5.268 -10.351 -8.568 1.00 93.88 149 SER A C 1
ATOM 1166 O O . SER A 1 149 ? 5.951 -11.172 -9.176 1.00 93.88 149 SER A O 1
ATOM 1168 N N . GLY A 1 150 ? 4.838 -10.562 -7.315 1.00 91.31 150 GLY A N 1
ATOM 1169 C CA . GLY A 1 150 ? 5.181 -11.737 -6.511 1.00 91.31 150 GLY A CA 1
ATOM 1170 C C . GLY A 1 150 ? 6.604 -11.689 -5.961 1.00 91.31 150 GLY A C 1
ATOM 1171 O O . GLY A 1 150 ? 7.221 -12.734 -5.776 1.00 91.31 150 GLY A O 1
ATOM 1172 N N . GLN A 1 151 ? 7.138 -10.483 -5.760 1.00 91.25 151 GLN A N 1
ATOM 1173 C CA . GLN A 1 151 ? 8.522 -10.255 -5.364 1.00 91.25 151 GLN A CA 1
ATOM 1174 C C . GLN A 1 151 ? 8.590 -9.413 -4.094 1.00 91.25 151 GLN A C 1
ATOM 1176 O O . GLN A 1 151 ? 7.755 -8.530 -3.863 1.00 91.25 151 GLN A O 1
ATOM 1181 N N . THR A 1 152 ? 9.630 -9.655 -3.302 1.00 91.12 152 THR A N 1
ATOM 1182 C CA . THR A 1 152 ? 10.067 -8.714 -2.273 1.00 91.12 152 THR A CA 1
ATOM 1183 C C . THR A 1 152 ? 10.459 -7.397 -2.927 1.00 91.12 152 THR A C 1
ATOM 1185 O O . THR A 1 152 ? 11.027 -7.377 -4.021 1.00 91.12 152 THR A O 1
ATOM 1188 N N . TYR A 1 153 ? 10.167 -6.297 -2.250 1.00 92.00 153 TYR A N 1
ATOM 1189 C CA . TYR A 1 153 ? 10.560 -4.973 -2.662 1.00 92.00 153 TYR A CA 1
ATOM 1190 C C . TYR A 1 153 ? 12.072 -4.910 -2.838 1.00 92.00 153 TYR A C 1
ATOM 1192 O O . TYR A 1 153 ? 12.841 -5.309 -1.962 1.00 92.00 153 TYR A O 1
ATOM 1200 N N . MET A 1 154 ? 12.488 -4.342 -3.961 1.00 90.50 154 MET A N 1
ATOM 1201 C CA . MET A 1 154 ? 13.872 -3.996 -4.210 1.00 90.50 154 MET A CA 1
ATOM 1202 C C . MET A 1 154 ? 13.917 -2.584 -4.773 1.00 90.50 154 MET A C 1
ATOM 1204 O O . MET A 1 154 ? 13.154 -2.228 -5.669 1.00 90.50 154 MET A O 1
ATOM 1208 N N . PHE A 1 155 ? 14.838 -1.767 -4.271 1.00 91.75 155 PHE A N 1
ATOM 1209 C CA . PHE A 1 155 ? 15.069 -0.459 -4.863 1.00 91.75 155 PHE A CA 1
ATOM 1210 C C . PHE A 1 155 ? 15.463 -0.631 -6.337 1.00 91.75 155 PHE A C 1
ATOM 1212 O O . PHE A 1 155 ? 16.377 -1.387 -6.666 1.00 91.75 155 PHE A O 1
ATOM 1219 N N . TRP A 1 156 ? 14.795 0.079 -7.249 1.00 90.38 156 TRP A N 1
ATOM 1220 C CA . TRP A 1 156 ? 14.996 -0.108 -8.692 1.00 90.38 156 TRP A CA 1
ATOM 1221 C C . TRP A 1 156 ? 16.442 0.141 -9.150 1.00 90.38 156 TRP A C 1
ATOM 1223 O O . TRP A 1 156 ? 16.879 -0.448 -10.137 1.00 90.38 156 TRP A O 1
ATOM 1233 N N . GLY A 1 157 ? 17.198 1.005 -8.458 1.00 89.19 157 GLY A N 1
ATOM 1234 C CA . GLY A 1 157 ? 18.619 1.223 -8.744 1.00 89.19 157 GLY A CA 1
ATOM 1235 C C . GLY A 1 157 ? 19.465 -0.025 -8.477 1.00 89.19 157 GLY A C 1
ATOM 1236 O O . GLY A 1 157 ? 20.359 -0.352 -9.262 1.00 89.19 157 GLY A O 1
ATOM 1237 N N . ASP A 1 158 ? 19.125 -0.768 -7.426 1.00 91.75 158 ASP A N 1
ATOM 1238 C CA . ASP A 1 158 ? 19.760 -2.043 -7.102 1.00 91.75 158 ASP A CA 1
ATOM 1239 C C . ASP A 1 158 ? 19.272 -3.145 -8.041 1.00 91.75 158 ASP A C 1
ATOM 1241 O O . ASP A 1 158 ? 20.087 -3.896 -8.570 1.00 91.75 158 ASP A O 1
ATOM 1245 N N . ALA A 1 159 ? 17.975 -3.179 -8.351 1.00 91.12 159 ALA A N 1
ATOM 1246 C CA . ALA A 1 159 ? 17.389 -4.127 -9.298 1.00 91.12 159 ALA A CA 1
ATOM 1247 C C . ALA A 1 159 ? 18.031 -4.040 -10.696 1.00 91.12 159 ALA A C 1
ATOM 1249 O O . ALA A 1 159 ? 18.335 -5.055 -11.323 1.00 91.12 159 ALA A O 1
ATOM 1250 N N . LEU A 1 160 ? 18.309 -2.818 -11.166 1.00 88.81 160 LEU A N 1
ATOM 1251 C CA . LEU A 1 160 ? 19.027 -2.556 -12.419 1.00 88.81 160 LEU A CA 1
ATOM 1252 C C . LEU A 1 160 ? 20.455 -3.108 -12.422 1.00 88.81 160 LEU A C 1
ATOM 1254 O O . LEU A 1 160 ? 20.969 -3.488 -13.474 1.00 88.81 160 LEU A O 1
ATOM 1258 N N . THR A 1 161 ? 21.113 -3.101 -11.266 1.00 90.00 161 THR A N 1
ATOM 1259 C CA . THR A 1 161 ? 22.517 -3.504 -11.129 1.00 90.00 161 THR A CA 1
ATOM 1260 C C . THR A 1 161 ? 22.680 -4.961 -10.693 1.00 90.00 161 THR A C 1
ATOM 1262 O O . THR A 1 161 ? 23.776 -5.504 -10.824 1.00 90.00 161 THR A O 1
ATOM 1265 N N . ASN A 1 162 ? 21.597 -5.615 -10.259 1.00 87.75 162 ASN A N 1
ATOM 1266 C CA . ASN A 1 162 ? 21.582 -6.967 -9.699 1.00 87.75 162 ASN A CA 1
ATOM 1267 C C . ASN A 1 162 ? 20.432 -7.828 -10.280 1.00 87.75 162 ASN A C 1
AT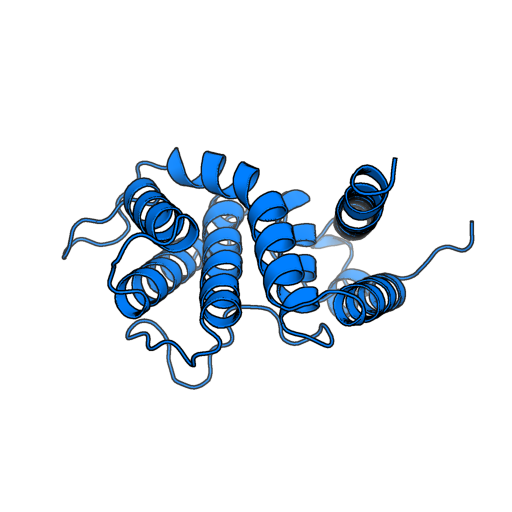OM 1269 O O . ASN A 1 162 ? 19.571 -8.299 -9.533 1.00 87.75 162 ASN A O 1
ATOM 1273 N N . PRO A 1 163 ? 20.408 -8.085 -11.604 1.00 87.12 163 PRO A N 1
ATOM 1274 C CA . PRO A 1 163 ? 19.302 -8.787 -12.269 1.00 87.12 163 PRO A CA 1
ATOM 1275 C C . PRO A 1 163 ? 19.137 -10.259 -11.853 1.00 87.12 163 PRO A C 1
ATOM 1277 O O . PRO A 1 163 ? 18.112 -10.863 -12.146 1.00 87.12 163 PRO A O 1
ATOM 1280 N N . ASP A 1 164 ? 20.124 -10.847 -11.174 1.00 88.06 164 ASP A N 1
ATOM 1281 C CA . ASP A 1 164 ? 20.049 -12.228 -10.679 1.00 88.06 164 ASP A CA 1
ATOM 1282 C C . ASP A 1 164 ? 19.177 -12.366 -9.416 1.00 88.06 164 ASP A C 1
ATOM 1284 O O . ASP A 1 164 ? 18.831 -13.481 -9.028 1.00 88.06 164 ASP A O 1
ATOM 1288 N N . PHE A 1 165 ? 18.823 -11.250 -8.768 1.00 85.81 165 PHE A N 1
ATOM 1289 C CA . PHE A 1 165 ? 18.098 -11.241 -7.494 1.00 85.81 165 PHE A CA 1
ATOM 1290 C C . PHE A 1 165 ? 16.610 -10.904 -7.634 1.00 85.81 165 PHE A C 1
ATOM 1292 O O . PHE A 1 165 ? 15.853 -11.121 -6.690 1.00 85.81 165 PHE A O 1
ATOM 1299 N N . CYS A 1 166 ? 16.177 -10.385 -8.788 1.00 89.88 166 CYS A N 1
ATOM 1300 C CA . CYS A 1 166 ? 14.776 -10.062 -9.050 1.00 89.88 166 CYS A CA 1
ATOM 1301 C C . CYS A 1 166 ? 14.443 -10.035 -10.555 1.00 89.88 166 CYS A C 1
ATOM 1303 O O . CYS A 1 166 ? 15.285 -9.752 -11.404 1.00 89.88 166 CYS A O 1
ATOM 1305 N N . ASP A 1 167 ? 13.174 -10.255 -10.890 1.00 93.25 167 ASP A N 1
ATOM 1306 C CA . ASP A 1 167 ? 12.573 -9.943 -12.188 1.00 93.25 167 ASP A CA 1
ATOM 1307 C C . ASP A 1 167 ? 12.134 -8.467 -12.210 1.00 93.25 167 ASP A C 1
ATOM 1309 O O . ASP A 1 167 ? 10.954 -8.121 -12.085 1.00 93.25 167 ASP A O 1
ATOM 1313 N N . PHE A 1 168 ? 13.102 -7.563 -12.371 1.00 93.81 168 PHE A N 1
ATOM 1314 C CA . PHE A 1 168 ? 12.825 -6.131 -12.514 1.00 93.81 168 PHE A CA 1
ATOM 1315 C C . PHE A 1 168 ? 11.864 -5.800 -13.680 1.00 93.81 168 PHE A C 1
ATOM 1317 O O . PHE A 1 168 ? 10.969 -4.965 -13.506 1.00 93.81 168 PHE A O 1
ATOM 1324 N N . PRO A 1 169 ? 11.942 -6.470 -14.851 1.00 94.06 169 PRO A N 1
ATOM 1325 C CA . PRO A 1 169 ? 10.927 -6.328 -15.891 1.00 94.06 169 PRO A CA 1
ATOM 1326 C C . PRO A 1 169 ? 9.495 -6.639 -15.431 1.00 94.06 169 PRO A C 1
ATOM 1328 O O . PRO A 1 169 ? 8.563 -6.016 -15.943 1.00 94.06 169 PRO A O 1
ATOM 1331 N N . ALA A 1 170 ? 9.278 -7.581 -14.506 1.00 94.50 170 ALA A N 1
ATOM 1332 C CA . ALA A 1 170 ? 7.953 -7.829 -13.934 1.00 94.50 170 ALA A CA 1
ATOM 1333 C C . ALA A 1 170 ? 7.453 -6.652 -13.092 1.00 94.50 170 ALA A C 1
ATOM 1335 O O . ALA A 1 170 ? 6.310 -6.235 -13.284 1.00 94.50 170 ALA A O 1
ATOM 1336 N N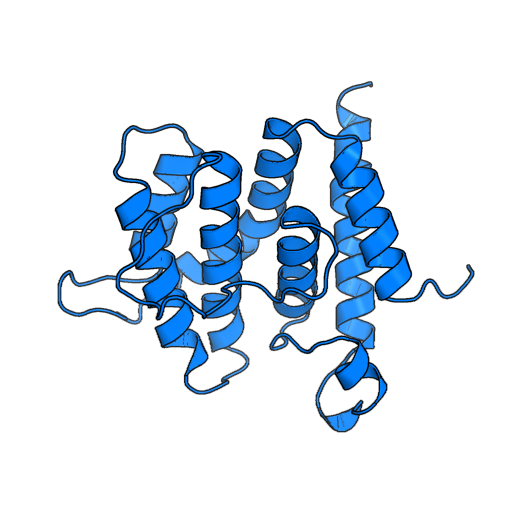 . ALA A 1 171 ? 8.308 -6.062 -12.253 1.00 94.75 171 ALA A N 1
ATOM 1337 C CA . ALA A 1 171 ? 7.959 -4.869 -11.481 1.00 94.75 171 ALA A CA 1
ATOM 1338 C C . ALA A 1 171 ? 7.621 -3.675 -12.398 1.00 94.75 171 ALA A C 1
ATOM 1340 O O . ALA A 1 171 ? 6.608 -3.010 -12.189 1.00 94.75 171 ALA A O 1
ATOM 1341 N N . ILE A 1 172 ? 8.385 -3.450 -13.481 1.00 95.25 172 ILE A N 1
ATOM 1342 C CA . ILE A 1 172 ? 8.069 -2.419 -14.494 1.00 95.25 172 ILE A CA 1
ATOM 1343 C C . ILE A 1 172 ? 6.682 -2.658 -15.115 1.00 95.25 172 ILE A C 1
ATOM 1345 O O . ILE A 1 172 ? 5.899 -1.717 -15.271 1.00 95.25 172 ILE A O 1
ATOM 1349 N N . ARG A 1 173 ? 6.362 -3.908 -15.485 1.00 95.94 173 ARG A N 1
ATOM 1350 C CA . ARG A 1 173 ? 5.059 -4.252 -16.080 1.00 95.94 173 ARG A CA 1
ATOM 1351 C C . ARG A 1 173 ? 3.906 -3.993 -15.113 1.00 95.94 173 ARG A C 1
ATOM 1353 O O . ARG A 1 173 ? 2.909 -3.411 -15.537 1.00 95.94 173 ARG A O 1
ATOM 1360 N N . GLU A 1 174 ? 4.039 -4.389 -13.847 1.00 97.00 174 GLU A N 1
ATOM 1361 C CA . GLU A 1 174 ? 3.010 -4.137 -12.831 1.00 97.00 174 GLU A CA 1
ATOM 1362 C C . GLU A 1 174 ? 2.858 -2.645 -12.538 1.00 97.00 174 GLU A C 1
ATOM 1364 O O . GLU A 1 174 ? 1.732 -2.152 -12.515 1.00 97.00 174 GLU A O 1
ATOM 1369 N N . LEU A 1 175 ? 3.957 -1.891 -12.430 1.00 96.75 175 LEU A N 1
ATOM 1370 C CA . LEU A 1 175 ? 3.892 -0.440 -12.255 1.00 96.75 175 LEU A CA 1
ATOM 1371 C C . LEU A 1 175 ? 3.151 0.228 -13.429 1.00 96.75 175 LEU A C 1
ATOM 1373 O O . LEU A 1 175 ? 2.304 1.104 -13.233 1.00 96.75 175 LEU A O 1
ATOM 1377 N N . GLY A 1 176 ? 3.404 -0.236 -14.657 1.00 96.31 176 GLY A N 1
ATOM 1378 C CA . GLY A 1 176 ? 2.716 0.242 -15.858 1.00 96.31 176 GLY A CA 1
ATOM 1379 C C . GLY A 1 176 ? 1.231 -0.118 -15.866 1.00 96.31 176 GLY A C 1
ATOM 1380 O O . GLY A 1 176 ? 0.391 0.713 -16.218 1.00 96.31 176 GLY A O 1
ATOM 1381 N N . ALA A 1 177 ? 0.887 -1.335 -15.441 1.00 96.44 177 ALA A N 1
ATOM 1382 C CA . ALA A 1 177 ? -0.495 -1.779 -15.305 1.00 96.44 177 ALA A CA 1
ATOM 1383 C C . ALA A 1 177 ? -1.257 -0.956 -14.255 1.00 96.44 177 ALA A C 1
ATOM 1385 O O . ALA A 1 177 ? -2.363 -0.493 -14.539 1.00 96.44 177 ALA A O 1
ATOM 1386 N N . ILE A 1 178 ? -0.649 -0.705 -13.092 1.00 96.62 178 ILE A N 1
ATOM 1387 C CA . ILE A 1 178 ? -1.221 0.133 -12.031 1.00 96.62 178 ILE A CA 1
ATOM 1388 C C . ILE A 1 178 ? -1.453 1.557 -12.544 1.00 96.62 178 ILE A C 1
ATOM 1390 O O . ILE A 1 178 ? -2.555 2.084 -12.388 1.00 96.62 178 ILE A O 1
ATOM 1394 N N . HIS A 1 179 ? -0.471 2.165 -13.221 1.00 95.56 179 HIS A N 1
ATOM 1395 C CA . HIS A 1 179 ? -0.626 3.498 -13.814 1.00 95.56 179 HIS A CA 1
ATOM 1396 C C . HIS A 1 179 ? -1.827 3.560 -14.777 1.00 95.56 179 HIS A C 1
ATOM 1398 O O . HIS A 1 179 ? -2.632 4.496 -14.733 1.00 95.56 179 HIS A O 1
ATOM 1404 N N . MET A 1 180 ? -2.010 2.537 -15.614 1.00 94.19 180 MET A N 1
ATOM 1405 C CA . MET A 1 180 ? -3.171 2.443 -16.503 1.00 94.19 180 MET A CA 1
ATOM 1406 C C . MET A 1 180 ? -4.491 2.270 -15.733 1.00 94.19 180 MET A C 1
ATOM 1408 O O . MET A 1 180 ? -5.499 2.871 -16.104 1.00 94.19 180 MET A O 1
ATOM 1412 N N . GLU A 1 181 ? -4.503 1.483 -14.658 1.00 94.31 181 GLU A N 1
ATOM 1413 C CA . GLU A 1 181 ? -5.681 1.215 -13.824 1.00 94.31 181 GLU A CA 1
ATOM 1414 C C . GLU A 1 181 ? -6.188 2.482 -13.110 1.00 94.31 181 GLU A C 1
ATOM 1416 O O . GLU A 1 181 ? -7.379 2.825 -13.191 1.00 94.31 181 GLU A O 1
ATOM 1421 N N . ILE A 1 182 ? -5.279 3.234 -12.479 1.00 91.69 182 ILE A N 1
ATOM 1422 C CA . ILE A 1 182 ? -5.626 4.450 -11.728 1.00 91.69 182 ILE A CA 1
ATOM 1423 C C . ILE A 1 182 ? -6.060 5.598 -12.646 1.00 91.69 182 ILE A C 1
ATOM 1425 O O . ILE A 1 182 ? -6.980 6.347 -12.302 1.00 91.69 182 ILE A O 1
ATOM 1429 N N . THR A 1 183 ? -5.477 5.699 -13.845 1.00 88.88 183 THR A N 1
ATOM 1430 C CA . THR A 1 183 ? -5.814 6.745 -14.824 1.00 88.88 183 THR A CA 1
ATOM 1431 C C . THR A 1 183 ? -7.091 6.428 -15.608 1.00 88.88 183 THR A C 1
ATOM 1433 O O . THR A 1 183 ? -7.914 7.318 -15.853 1.00 88.88 183 THR A O 1
ATOM 1436 N N . ALA A 1 184 ? -7.330 5.162 -15.974 1.00 82.62 184 ALA A N 1
ATOM 1437 C CA . ALA A 1 184 ? -8.536 4.751 -16.699 1.00 82.62 184 ALA A CA 1
ATOM 1438 C C . ALA A 1 184 ? -9.806 4.942 -15.862 1.00 82.62 184 ALA A C 1
ATOM 1440 O O . ALA A 1 184 ? -10.863 5.321 -16.380 1.00 82.62 184 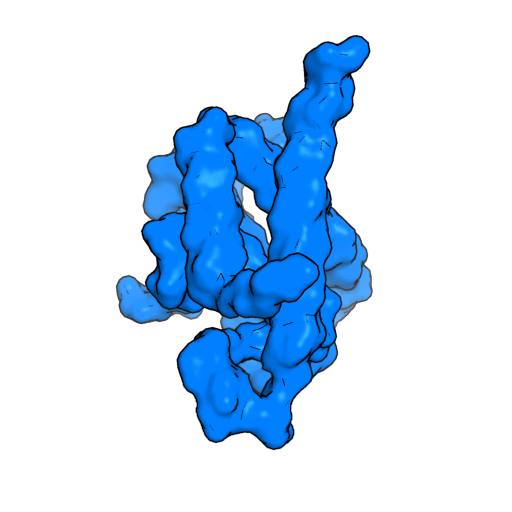ALA A O 1
ATOM 1441 N N . SER A 1 185 ? -9.699 4.734 -14.554 1.00 62.72 185 SER A N 1
ATOM 1442 C CA . SER A 1 185 ? -10.836 4.801 -13.649 1.00 62.72 185 SER A CA 1
ATOM 1443 C C . SER A 1 185 ? -11.380 6.227 -13.448 1.00 62.72 185 SER A C 1
ATOM 1445 O O . SER A 1 185 ? -12.504 6.392 -12.966 1.00 62.72 185 SER A O 1
ATOM 1447 N N . GLY A 1 186 ? -10.636 7.270 -13.841 1.00 53.69 186 GLY A N 1
ATOM 1448 C CA . GLY A 1 186 ? -11.123 8.657 -13.906 1.00 53.69 186 GLY A CA 1
ATOM 1449 C C . GLY A 1 186 ? -12.006 8.945 -15.129 1.00 53.69 186 GLY A C 1
ATOM 1450 O O . GLY A 1 186 ? -12.898 9.788 -15.069 1.00 53.69 186 GLY A O 1
ATOM 1451 N N . ARG A 1 187 ? -11.839 8.199 -16.232 1.00 50.72 187 ARG A N 1
ATOM 1452 C CA . ARG A 1 187 ? -12.584 8.434 -17.486 1.00 50.72 187 ARG A CA 1
ATOM 1453 C C . ARG A 1 187 ? -14.034 7.942 -17.451 1.00 50.72 187 ARG A C 1
ATOM 1455 O O . ARG A 1 187 ? -14.843 8.415 -18.239 1.00 50.72 187 ARG A O 1
ATOM 1462 N N . ARG A 1 188 ? -14.388 7.028 -16.539 1.00 46.50 188 ARG A N 1
ATOM 1463 C CA . ARG A 1 188 ? -15.759 6.488 -16.416 1.00 46.50 188 ARG A CA 1
ATOM 1464 C C . ARG A 1 188 ? -16.752 7.414 -15.701 1.00 46.50 188 ARG A C 1
ATOM 1466 O O . ARG A 1 188 ? -17.944 7.158 -15.788 1.00 46.50 188 ARG A O 1
ATOM 1473 N N . LYS A 1 189 ? -16.302 8.470 -15.013 1.00 44.62 189 LYS A N 1
ATOM 1474 C CA . LYS A 1 189 ? -17.196 9.413 -14.308 1.00 44.62 189 LYS A CA 1
ATOM 1475 C C . LYS A 1 189 ? -17.700 10.581 -15.176 1.00 44.62 189 LYS A C 1
ATOM 1477 O O . LYS A 1 189 ? -18.574 11.310 -14.727 1.00 44.62 189 LYS A O 1
ATOM 1482 N N . ASN A 1 190 ? -17.192 10.728 -16.405 1.00 38.25 190 ASN A N 1
ATOM 1483 C CA . ASN A 1 190 ? -17.524 11.831 -17.324 1.00 38.25 190 ASN A CA 1
ATOM 1484 C C . ASN A 1 190 ? -18.216 11.363 -18.625 1.00 38.25 190 ASN A C 1
ATOM 1486 O O . ASN A 1 190 ? -18.138 12.062 -19.636 1.00 38.25 190 ASN A O 1
ATOM 1490 N N . GLY A 1 191 ? -18.835 10.177 -18.622 1.00 34.72 191 GLY A N 1
ATOM 1491 C CA . GLY A 1 191 ? -19.578 9.610 -19.757 1.00 34.72 191 GLY A CA 1
ATOM 1492 C C . GLY A 1 191 ? -21.071 9.525 -19.490 1.00 34.72 191 GLY A C 1
ATOM 1493 O O . GLY A 1 191 ? -21.428 9.224 -18.331 1.00 34.72 191 GLY A O 1
#

Radius of gyration: 16.37 Å; Cα contacts (8 Å, |Δi|>4): 221; chains: 1; bounding box: 42×34×51 Å

Foldseek 3Di:
DPPQDPQNLLVVLVVVCVVDDLVLLLVLLCVLLVVLLVVQLVFPDFQDVVVGDGSVRLSVVLVCVVVVHDDDLLVSLQVLQSQLVSLPPVVDLVSNSSNLSSLLSSLSSCSVVVDDRDYPNDDPPDRSFDPPRDDNSSRSLLSSLQSVLSHHRDDVVVCVVCVVRDPSVSSVVSSVVSSCSSVVVVVVVPD

pLDDT: mean 89.82, std 11.72, range [34.72, 98.31]